Protein AF-A0A9E1IMA5-F1 (afdb_monomer_lite)

pLDDT: mean 74.33, std 21.54, range [25.39, 96.56]

Radius of gyration: 27.83 Å; chains: 1; bounding box: 54×72×68 Å

Foldseek 3Di:
DPPVVVVVVVVVVLVVVLVPDDVVVNVVVVVVVVVVCVVPPPPCPVPPVVVVDDDDDDDDPQDLLQVVLVVLQVQAPQQAEEEAALSNLVNLVVDVSRHHYLDHDPVPCPVVCVVPNDVSSVLSVLSNCQQNQPPPSVVCVVSNLVVCVVVVHFKYKHKPPRPCRVVNVVSCVVVQKDFDDKDFSVPFVDDDDDDDDPDDDDDDDDDDDDDDDDDGDGIIITMIGHPPPDPPD

Sequence (233 aa):
MPFPLIIGGFAHFLFQAVAQTSTKRAGWLAVAIFGTLFMCLPFRWTISPSNWATLGFPDLKVGAGYAVAEAVNEVTPPGGMVLAPTGVAIWLATQPKHPAIVGFRYRHWSPIYAVYGAGEVQQRRAMLEMISGLRGAEQHFDLTVDELERRKIAVVVVPHQLPWRDRMEKALRERGYQLVRDVDTGVDQTYRPGVPLIKFDWAASPAAGIPPGYSVVRLGYSIWSRPDSSPTR

Structure (mmCIF, N/CA/C/O backbone):
data_AF-A0A9E1IMA5-F1
#
_entry.id   AF-A0A9E1IMA5-F1
#
loop_
_atom_site.group_PDB
_atom_site.id
_atom_site.type_symbol
_atom_site.label_atom_id
_atom_site.label_alt_id
_atom_site.label_comp_id
_atom_site.label_asym_id
_atom_site.label_entity_id
_atom_site.label_seq_id
_atom_site.pdbx_PDB_ins_code
_atom_site.Cartn_x
_atom_site.Cartn_y
_atom_site.Cartn_z
_atom_site.occupancy
_atom_site.B_iso_or_equiv
_atom_site.auth_seq_id
_atom_site.auth_comp_id
_atom_site.auth_asym_id
_atom_site.auth_atom_id
_atom_site.pdbx_PDB_model_num
ATOM 1 N N . MET A 1 1 ? -18.690 45.524 17.884 1.00 51.50 1 MET A N 1
ATOM 2 C CA . MET A 1 1 ? -18.990 45.714 19.324 1.00 51.50 1 MET A CA 1
ATOM 3 C C . MET A 1 1 ? -17.913 45.028 20.155 1.00 51.50 1 MET A C 1
ATOM 5 O O . MET A 1 1 ? -17.474 43.960 19.735 1.00 51.50 1 MET A O 1
ATOM 9 N N . PRO A 1 2 ? -17.461 45.607 21.282 1.00 59.56 2 PRO A N 1
ATOM 10 C CA . PRO A 1 2 ? -16.362 45.066 22.075 1.00 59.56 2 PRO A CA 1
ATOM 11 C C . PRO A 1 2 ? -16.866 43.895 22.927 1.00 59.56 2 PRO A C 1
ATOM 13 O O . PRO A 1 2 ? -17.147 44.025 24.115 1.00 59.56 2 PRO A O 1
ATOM 16 N N . PHE A 1 3 ? -16.965 42.730 22.294 1.00 51.19 3 PHE A N 1
ATOM 17 C CA . PHE A 1 3 ? -17.293 41.450 22.923 1.00 51.19 3 PHE A CA 1
ATOM 18 C C . PHE A 1 3 ? -16.506 41.162 24.228 1.00 51.19 3 PHE A C 1
ATOM 20 O O . PHE A 1 3 ? -17.112 40.648 25.168 1.00 51.19 3 PHE A O 1
ATOM 27 N N . PRO A 1 4 ? -15.216 41.556 24.368 1.00 57.75 4 PRO A N 1
ATOM 28 C CA . PRO A 1 4 ? -14.460 41.322 25.602 1.00 57.75 4 PRO A CA 1
ATOM 29 C C . PRO A 1 4 ? -15.011 42.065 26.826 1.00 57.75 4 PRO A C 1
ATOM 31 O O . PRO A 1 4 ? -14.988 41.530 27.931 1.00 57.75 4 PRO A O 1
ATOM 34 N N . LEU A 1 5 ? -15.542 43.279 26.640 1.00 65.44 5 LEU A N 1
ATOM 35 C CA . LEU A 1 5 ? -16.048 44.098 27.747 1.00 65.44 5 LEU A CA 1
ATOM 36 C C . LEU A 1 5 ? -17.403 43.592 28.258 1.00 65.44 5 LEU A C 1
ATOM 38 O O . LEU A 1 5 ? -17.661 43.633 29.458 1.00 65.44 5 LEU A O 1
ATOM 42 N N . ILE A 1 6 ? -18.235 43.048 27.364 1.00 69.81 6 ILE A N 1
ATOM 43 C CA . ILE A 1 6 ? -19.531 42.458 27.727 1.00 69.81 6 ILE A CA 1
ATOM 44 C C . ILE A 1 6 ? -19.321 41.163 28.525 1.00 69.81 6 ILE A C 1
ATOM 46 O O . ILE A 1 6 ? -19.963 40.970 29.555 1.00 69.81 6 ILE A O 1
ATOM 50 N N . ILE A 1 7 ? -18.376 40.311 28.106 1.00 70.25 7 ILE A N 1
ATOM 51 C CA . ILE A 1 7 ? -18.031 39.083 28.840 1.00 70.25 7 ILE A CA 1
ATOM 52 C C . ILE A 1 7 ? -17.436 39.421 30.211 1.00 70.25 7 ILE A C 1
ATOM 54 O O . ILE A 1 7 ? -17.838 38.827 31.211 1.00 70.25 7 ILE A O 1
ATOM 58 N N . GLY A 1 8 ? -16.523 40.397 30.276 1.00 69.50 8 GLY A N 1
ATOM 59 C CA . GLY A 1 8 ? -15.912 40.834 31.534 1.00 69.50 8 GLY A CA 1
ATOM 60 C C . GLY A 1 8 ? -16.933 41.383 32.535 1.00 69.50 8 GLY A C 1
ATOM 61 O O . GLY A 1 8 ? -16.928 40.983 33.699 1.00 69.50 8 GLY A O 1
ATOM 62 N N . GLY A 1 9 ? -17.857 42.236 32.078 1.00 74.31 9 GLY A N 1
ATOM 63 C CA . GLY A 1 9 ? -18.929 42.779 32.918 1.00 74.31 9 GLY A CA 1
ATOM 64 C C . GLY A 1 9 ? -19.904 41.706 33.413 1.00 74.31 9 GLY A C 1
ATOM 65 O O . GLY A 1 9 ? -20.253 41.685 34.593 1.00 74.31 9 GLY A O 1
ATOM 66 N N . PHE A 1 10 ? -20.288 40.767 32.542 1.00 75.12 10 PHE A N 1
ATOM 67 C CA . PHE A 1 10 ? -21.189 39.670 32.900 1.00 75.12 10 PHE A CA 1
ATOM 68 C C . PHE A 1 10 ? -20.550 38.704 33.907 1.00 75.12 10 PHE A C 1
ATOM 70 O O . PHE A 1 10 ? -21.187 38.336 34.892 1.00 75.12 10 PHE A O 1
ATOM 77 N N . ALA A 1 11 ? -19.274 38.351 33.716 1.00 70.19 11 ALA A N 1
ATOM 78 C CA . ALA A 1 11 ? -18.533 37.493 34.637 1.00 70.19 11 ALA A CA 1
ATOM 79 C C . ALA A 1 11 ? -18.371 38.135 36.026 1.00 70.19 11 ALA A C 1
ATOM 81 O O . ALA A 1 11 ? -18.538 37.455 37.039 1.00 70.19 11 ALA A O 1
ATOM 82 N N . HIS A 1 12 ? -18.107 39.445 36.087 1.00 71.75 12 HIS A N 1
ATOM 83 C CA . HIS A 1 12 ? -17.996 40.175 37.351 1.00 71.75 12 HIS A CA 1
ATOM 84 C C . HIS A 1 12 ? -19.331 40.227 38.111 1.00 71.75 12 HIS A C 1
ATOM 86 O O . HIS A 1 12 ? -19.364 39.984 39.318 1.00 71.75 12 HIS A O 1
ATOM 92 N N . PHE A 1 13 ? -20.443 40.467 37.407 1.00 75.56 13 PHE A N 1
ATOM 93 C CA . PHE A 1 13 ? -21.783 40.465 38.002 1.00 75.56 13 PHE A CA 1
ATOM 94 C C . PHE A 1 13 ? -22.187 39.071 38.512 1.00 75.56 13 PHE A C 1
ATOM 96 O O . PHE A 1 13 ? -22.702 38.941 39.624 1.00 75.56 13 PHE A O 1
ATOM 103 N N . LEU A 1 14 ? -21.877 38.015 37.748 1.00 70.25 14 LEU A N 1
ATOM 104 C CA . LEU A 1 14 ? -22.076 36.623 38.168 1.00 70.25 14 LEU A CA 1
ATOM 105 C C . LEU A 1 14 ? -21.309 36.297 39.450 1.00 70.25 14 LEU A C 1
ATOM 107 O O . LEU A 1 14 ? -21.851 35.674 40.360 1.00 70.25 14 LEU A O 1
ATOM 111 N N . PHE A 1 15 ? -20.044 36.716 39.511 1.00 68.69 15 PHE A N 1
ATOM 112 C CA . PHE A 1 15 ? -19.169 36.451 40.644 1.00 68.69 15 PHE A CA 1
ATOM 113 C C . PHE A 1 15 ? -19.697 37.111 41.923 1.00 68.69 15 PHE A C 1
ATOM 115 O O . PHE A 1 15 ? -19.752 36.460 42.965 1.00 68.69 15 PHE A O 1
ATOM 122 N N . GLN A 1 16 ? -20.169 38.360 41.841 1.00 73.38 16 GLN A N 1
ATOM 123 C CA . GLN A 1 16 ? -20.774 39.037 42.991 1.00 73.38 16 GLN A CA 1
ATOM 124 C C . GLN A 1 16 ? -22.097 38.390 43.438 1.00 73.38 16 GLN A C 1
ATOM 126 O O . GLN A 1 16 ? -22.315 38.218 44.638 1.00 73.38 16 GLN A O 1
ATOM 131 N N . ALA A 1 17 ? -22.950 37.963 42.501 1.00 66.06 17 ALA A N 1
ATOM 132 C CA . ALA A 1 17 ? -24.211 37.285 42.817 1.00 66.06 17 ALA A CA 1
ATOM 133 C C . ALA A 1 17 ? -24.001 35.903 43.473 1.00 66.06 17 ALA A C 1
ATOM 135 O O . ALA A 1 17 ? -24.746 35.503 44.375 1.00 66.06 17 ALA A O 1
ATOM 136 N N . VAL A 1 18 ? -22.961 35.177 43.055 1.00 64.94 18 VAL A N 1
ATOM 137 C CA . VAL A 1 18 ? -22.564 33.890 43.644 1.00 64.94 18 VAL A CA 1
ATOM 138 C C . VAL A 1 18 ? -21.926 34.078 45.023 1.00 64.94 18 VAL A C 1
ATOM 140 O O . VAL A 1 18 ? -22.229 33.314 45.935 1.00 64.94 18 VAL A O 1
ATOM 143 N N . ALA A 1 19 ? -21.106 35.116 45.215 1.00 65.88 19 ALA A N 1
ATOM 144 C CA . ALA A 1 19 ? -20.437 35.390 46.489 1.00 65.88 19 ALA A CA 1
ATOM 145 C C . ALA A 1 19 ? -21.403 35.743 47.640 1.00 65.88 19 ALA A C 1
ATOM 147 O O . ALA A 1 19 ? -21.058 35.553 48.804 1.00 65.88 19 ALA A O 1
ATOM 148 N N . GLN A 1 20 ? -22.610 36.231 47.334 1.00 67.50 20 GLN A N 1
ATOM 149 C CA . GLN A 1 20 ? -23.604 36.642 48.336 1.00 67.50 20 GLN A CA 1
ATOM 150 C C . GLN A 1 20 ? -24.712 35.609 48.607 1.00 67.50 20 GLN A C 1
ATOM 152 O O . GLN A 1 20 ? -25.578 35.844 49.450 1.00 67.50 20 GLN A O 1
ATOM 157 N N . THR A 1 21 ? -24.724 34.458 47.928 1.00 60.50 21 THR A N 1
ATOM 158 C CA . THR A 1 21 ? -25.786 33.449 48.079 1.00 60.50 21 THR A CA 1
ATOM 159 C C . THR A 1 21 ? -25.304 32.200 48.817 1.00 60.50 21 THR A C 1
ATOM 161 O O . THR A 1 21 ? -24.149 31.798 48.716 1.00 60.50 21 THR A O 1
ATOM 164 N N . SER A 1 22 ? -26.194 31.555 49.589 1.00 69.62 22 SER A N 1
ATOM 165 C CA . SER A 1 22 ? -25.853 30.289 50.256 1.00 69.62 22 SER A CA 1
ATOM 166 C C . SER A 1 22 ? -25.438 29.247 49.210 1.00 69.62 22 SER A C 1
ATOM 168 O O . SER A 1 22 ? -26.024 29.187 48.127 1.00 69.62 22 SER A O 1
ATOM 170 N N . THR A 1 23 ? -24.435 28.423 49.523 1.00 67.81 23 THR A N 1
ATOM 171 C CA . THR A 1 23 ? -23.756 27.505 48.583 1.00 67.81 23 THR A CA 1
ATOM 172 C C . THR A 1 23 ? -24.701 26.645 47.735 1.00 67.81 23 THR A C 1
ATOM 174 O O . THR A 1 23 ? -24.398 26.338 46.584 1.00 67.81 23 THR A O 1
ATOM 177 N N . LYS A 1 24 ? -25.890 26.309 48.252 1.00 67.38 24 LYS A N 1
ATOM 178 C CA . LYS A 1 24 ? -26.919 25.564 47.509 1.00 67.38 24 LYS A CA 1
ATOM 179 C C . LYS A 1 24 ? -27.608 26.394 46.416 1.00 67.38 24 LYS A C 1
ATOM 181 O O . LYS A 1 24 ? -27.924 25.857 45.360 1.00 67.38 24 LYS A O 1
ATOM 186 N N . ARG A 1 25 ? -27.844 27.692 46.640 1.00 71.56 25 ARG A N 1
ATOM 187 C CA . ARG A 1 25 ? -28.470 28.600 45.657 1.00 71.56 25 ARG A CA 1
ATOM 188 C C . ARG A 1 25 ? -27.491 29.006 44.556 1.00 71.56 25 ARG A C 1
ATOM 190 O O . ARG A 1 25 ? -27.894 29.085 43.400 1.00 71.56 25 ARG A O 1
ATOM 197 N N . ALA A 1 26 ? -26.213 29.158 44.901 1.00 71.31 26 ALA A N 1
ATOM 198 C CA . ALA A 1 26 ? -25.140 29.389 43.937 1.00 71.31 26 ALA A CA 1
ATOM 199 C C . ALA A 1 26 ? -25.034 28.259 42.894 1.00 71.31 26 ALA A C 1
ATOM 201 O O . ALA A 1 26 ? -24.892 28.533 41.704 1.00 71.31 26 ALA A O 1
ATOM 202 N N . GLY A 1 27 ? -25.180 26.997 43.319 1.00 71.00 27 GLY A N 1
ATOM 203 C CA . GLY A 1 27 ? -25.171 25.845 42.410 1.00 71.00 27 GLY A CA 1
ATOM 204 C C . GLY A 1 27 ? -26.311 25.875 41.388 1.00 71.00 27 GLY A C 1
ATOM 205 O O . GLY A 1 27 ? -26.075 25.712 40.193 1.00 71.00 27 GLY A O 1
ATOM 206 N N . TRP A 1 28 ? -27.540 26.157 41.833 1.00 75.56 28 TRP A N 1
ATOM 207 C CA . TRP A 1 28 ? -28.695 26.266 40.933 1.00 75.56 28 TRP A CA 1
ATOM 208 C C . TRP A 1 28 ? -28.580 27.439 39.961 1.00 75.56 28 TRP A C 1
ATOM 210 O O . TRP A 1 28 ? -28.914 27.293 38.786 1.00 75.56 28 TRP A O 1
ATOM 220 N N . LEU A 1 29 ? -28.060 28.578 40.426 1.00 77.75 29 LEU A N 1
ATOM 221 C CA . LEU A 1 29 ? -27.819 29.739 39.574 1.00 77.75 29 LEU A CA 1
ATOM 222 C C . LEU A 1 29 ? -26.776 29.420 38.493 1.00 77.75 29 LEU A C 1
ATOM 224 O O . LEU A 1 29 ? -26.996 29.724 37.324 1.00 77.75 29 LEU A O 1
ATOM 228 N N . ALA A 1 30 ? -25.682 28.746 38.859 1.00 76.81 30 ALA A N 1
ATOM 229 C CA . ALA A 1 30 ? -24.663 28.319 37.907 1.00 76.81 30 ALA A CA 1
ATOM 230 C C . ALA A 1 30 ? -25.242 27.373 36.844 1.00 76.81 30 ALA A C 1
ATOM 232 O O . ALA A 1 30 ? -25.035 27.603 35.655 1.00 76.81 30 ALA A O 1
ATOM 233 N N . VAL A 1 31 ? -26.023 26.361 37.240 1.00 77.62 31 VAL A N 1
ATOM 234 C CA . VAL A 1 31 ? -26.676 25.432 36.298 1.00 77.62 31 VAL A CA 1
ATOM 235 C C . VAL A 1 31 ? -27.635 26.167 35.361 1.00 77.62 31 VAL A C 1
ATOM 237 O O . VAL A 1 31 ? -27.601 25.931 34.155 1.00 77.62 31 VAL A O 1
ATOM 240 N N . ALA A 1 32 ? -28.451 27.089 35.879 1.00 82.75 32 ALA A N 1
ATOM 241 C CA . ALA A 1 32 ? -29.372 27.878 35.065 1.00 82.75 32 ALA A CA 1
ATOM 242 C C . ALA A 1 32 ? -28.628 28.767 34.058 1.00 82.75 32 ALA A C 1
ATOM 244 O O . ALA A 1 32 ? -29.023 28.851 32.896 1.00 82.75 32 ALA A O 1
ATOM 245 N N . ILE A 1 33 ? -27.521 29.384 34.474 1.00 83.31 33 ILE A N 1
ATOM 246 C CA . ILE A 1 33 ? -26.692 30.227 33.611 1.00 83.31 33 ILE A CA 1
ATOM 247 C C . ILE A 1 33 ? -26.000 29.390 32.537 1.00 83.31 33 ILE A C 1
ATOM 249 O O . ILE A 1 33 ? -26.075 29.757 31.368 1.00 83.31 33 ILE A O 1
ATOM 253 N N . PHE A 1 34 ? -25.394 28.250 32.883 1.00 78.06 34 PHE A N 1
ATOM 254 C CA . PHE A 1 34 ? -24.781 27.351 31.901 1.00 78.06 34 PHE A CA 1
ATOM 255 C C . PHE A 1 34 ? -25.812 26.761 30.935 1.00 78.06 34 PHE A C 1
ATOM 257 O O . PHE A 1 34 ? -25.555 26.720 29.735 1.00 78.06 34 PHE A O 1
ATOM 264 N N . GLY A 1 35 ? -26.991 26.368 31.422 1.00 80.12 35 GLY A N 1
ATOM 265 C CA . GLY A 1 35 ? -28.088 25.887 30.582 1.00 80.12 35 GLY A CA 1
ATOM 266 C C . GLY A 1 35 ? -28.610 26.966 29.632 1.00 80.12 35 GLY A C 1
ATOM 267 O O . GLY A 1 35 ? -28.811 26.699 28.450 1.00 80.12 35 GLY A O 1
ATOM 268 N N . THR A 1 36 ? -28.750 28.204 30.115 1.00 80.00 36 THR A N 1
ATOM 269 C CA . THR A 1 36 ? -29.166 29.349 29.290 1.00 80.00 36 THR A CA 1
ATOM 270 C C . THR A 1 36 ? -28.090 29.713 28.270 1.00 80.00 36 THR A C 1
ATOM 272 O O . THR A 1 36 ? -28.407 29.900 27.103 1.00 80.00 36 THR A O 1
ATOM 275 N N . LEU A 1 37 ? -26.810 29.739 28.654 1.00 75.38 37 LEU A N 1
ATOM 276 C CA . LEU A 1 37 ? -25.689 29.927 27.725 1.00 75.38 37 LEU A CA 1
ATOM 277 C C . LEU A 1 37 ? -25.656 28.833 26.656 1.00 75.38 37 LEU A C 1
ATOM 279 O O . LEU A 1 37 ? -25.488 29.152 25.487 1.00 75.38 37 LEU A O 1
ATOM 283 N N . PHE A 1 38 ? -25.866 27.569 27.021 1.00 74.19 38 PHE A N 1
ATOM 284 C CA . PHE A 1 38 ? -25.912 26.458 26.069 1.00 74.19 38 PHE A CA 1
ATOM 285 C C . PHE A 1 38 ? -27.097 26.567 25.094 1.00 74.19 38 PHE A C 1
ATOM 287 O O . PHE A 1 38 ? -26.937 26.288 23.911 1.00 74.19 38 PHE A O 1
ATOM 294 N N . MET A 1 39 ? -28.263 27.023 25.565 1.00 72.75 39 MET A N 1
ATOM 295 C CA . MET A 1 39 ? -29.464 27.245 24.744 1.00 72.75 39 MET A CA 1
ATOM 296 C C . MET A 1 39 ? -29.371 28.503 23.862 1.00 72.75 39 MET A C 1
ATOM 298 O O . MET A 1 39 ? -29.888 28.515 22.746 1.00 72.75 39 MET A O 1
ATOM 302 N N . CYS A 1 40 ? -28.730 29.567 24.353 1.00 70.50 40 CYS A N 1
ATOM 303 C CA . CYS A 1 40 ? -28.585 30.845 23.651 1.00 70.50 40 CYS A CA 1
ATOM 304 C C . CYS A 1 40 ? -27.347 30.909 22.752 1.00 70.50 40 CYS A C 1
ATOM 306 O O . CYS A 1 40 ? -27.286 31.779 21.884 1.00 70.50 40 CYS A O 1
ATOM 308 N N . LEU A 1 41 ? -26.368 30.015 22.926 1.00 59.72 41 LEU A N 1
ATOM 309 C CA . LEU A 1 41 ? -25.315 29.808 21.941 1.00 59.72 41 LEU A CA 1
ATOM 310 C C . LEU A 1 41 ? -25.977 29.223 20.689 1.00 59.72 41 LEU A C 1
ATOM 312 O O . LEU A 1 41 ? -26.461 28.090 20.721 1.00 59.72 41 LEU A O 1
ATOM 316 N N . PRO A 1 42 ? -26.031 29.960 19.566 1.00 51.34 42 PRO A N 1
ATOM 317 C CA . PRO A 1 42 ? -26.555 29.386 18.345 1.00 51.34 42 PRO A CA 1
ATOM 318 C C . PRO A 1 42 ? -25.686 28.172 18.007 1.00 51.34 42 PRO A C 1
ATOM 320 O O . PRO A 1 42 ? -24.473 28.314 17.843 1.00 51.34 42 PRO A O 1
ATOM 323 N N . PHE A 1 43 ? -26.309 27.004 17.816 1.00 51.12 43 PHE A N 1
ATOM 324 C CA . PHE A 1 43 ? -25.713 25.746 17.313 1.00 51.12 43 PHE A CA 1
ATOM 325 C C . PHE A 1 43 ? -24.893 25.897 16.001 1.00 51.12 43 PHE A C 1
ATOM 327 O O . PHE A 1 43 ? -24.413 24.923 15.430 1.00 51.12 43 PHE A O 1
ATOM 334 N N . ARG A 1 44 ? -24.746 27.125 15.494 1.00 45.25 44 ARG A N 1
ATOM 335 C CA . ARG A 1 44 ? -24.197 27.527 14.204 1.00 45.25 44 ARG A CA 1
ATOM 336 C C . ARG A 1 44 ? -22.756 28.044 14.256 1.00 45.25 44 ARG A C 1
ATOM 338 O O . ARG A 1 44 ? -22.187 28.262 13.197 1.00 45.25 44 ARG A O 1
ATOM 345 N N . TRP A 1 45 ? -22.133 28.246 15.422 1.00 45.69 45 TRP A N 1
ATOM 346 C CA . TRP A 1 45 ? -20.758 28.792 15.452 1.00 45.69 45 TRP A CA 1
ATOM 347 C C . TRP A 1 45 ? -19.663 27.771 15.124 1.00 45.69 45 TRP A C 1
ATOM 349 O O . TRP A 1 45 ? -18.597 28.154 14.656 1.00 45.69 45 TRP A O 1
ATOM 359 N N . THR A 1 46 ? -19.935 26.473 15.261 1.00 48.06 46 THR A N 1
ATOM 360 C CA . THR A 1 46 ? -19.040 25.421 14.740 1.00 48.06 46 THR A CA 1
ATOM 361 C C . THR A 1 46 ? -19.423 24.992 13.316 1.00 48.06 46 THR A C 1
ATOM 363 O O . THR A 1 46 ? -18.640 24.352 12.620 1.00 48.06 46 THR A O 1
ATOM 366 N N . ILE A 1 47 ? -20.618 25.374 12.856 1.00 49.00 47 ILE A N 1
ATOM 367 C CA . ILE A 1 47 ? -21.223 24.949 11.589 1.00 49.00 47 ILE A CA 1
ATOM 368 C C . ILE A 1 47 ? -21.639 26.210 10.834 1.00 49.00 47 ILE A C 1
ATOM 370 O O . ILE A 1 47 ? -22.817 26.557 10.742 1.00 49.00 47 ILE A O 1
ATOM 374 N N . SER A 1 48 ? -20.648 26.941 10.328 1.00 52.62 48 SER A N 1
ATOM 375 C CA . SER A 1 48 ? -20.938 27.987 9.354 1.00 52.62 48 SER A CA 1
ATOM 376 C C . SER A 1 48 ? -21.484 27.330 8.078 1.00 52.62 48 SER A C 1
ATOM 378 O O . SER A 1 48 ? -20.884 26.358 7.609 1.00 52.62 48 SER A O 1
ATOM 380 N N . PRO A 1 49 ? -22.555 27.862 7.459 1.00 56.00 49 PRO A N 1
ATOM 381 C CA . PRO A 1 49 ? -22.991 27.455 6.122 1.00 56.00 49 PRO A CA 1
ATOM 382 C C . PRO A 1 49 ? -21.869 27.525 5.073 1.00 56.00 49 PRO A C 1
ATOM 384 O O . PRO A 1 49 ? -21.899 26.783 4.098 1.00 56.00 49 PRO A O 1
ATOM 387 N N . SER A 1 50 ? -20.841 28.357 5.296 1.00 62.97 50 SER A N 1
ATOM 388 C CA . SER A 1 50 ? -19.649 28.426 4.440 1.00 62.97 50 SER A CA 1
ATOM 389 C C . SER A 1 50 ? -18.792 27.157 4.459 1.00 62.97 50 SER A C 1
ATOM 391 O O . SER A 1 50 ? -18.010 26.944 3.539 1.00 62.97 50 SER A O 1
ATOM 393 N N . ASN A 1 51 ? -18.910 26.325 5.499 1.00 59.19 51 ASN A N 1
ATOM 394 C CA . ASN A 1 51 ? -18.083 25.130 5.676 1.00 59.19 51 ASN A CA 1
ATOM 395 C C . ASN A 1 51 ? -18.743 23.865 5.120 1.00 59.19 51 ASN A C 1
ATOM 397 O O . ASN A 1 51 ? -18.157 22.793 5.242 1.00 59.19 51 ASN A O 1
ATOM 401 N N . TRP A 1 52 ? -19.956 23.970 4.557 1.00 59.69 52 TRP A N 1
ATOM 402 C CA . TRP A 1 52 ? -20.709 22.836 4.001 1.00 59.69 52 TRP A CA 1
ATOM 403 C C . TRP A 1 52 ? -20.872 21.650 4.968 1.00 59.69 52 TRP A C 1
ATOM 405 O O . TRP A 1 52 ? -21.141 20.525 4.552 1.00 59.69 52 TRP A O 1
ATOM 415 N N . ALA A 1 53 ? -20.717 21.886 6.272 1.00 55.84 53 ALA A N 1
ATOM 416 C CA . ALA A 1 53 ? -20.808 20.847 7.278 1.00 55.84 53 ALA A CA 1
ATOM 417 C C . ALA A 1 53 ? -22.282 20.461 7.468 1.00 55.84 53 ALA A C 1
ATOM 419 O O . ALA A 1 53 ? -23.087 21.239 7.977 1.00 55.84 53 ALA A O 1
ATOM 420 N N . THR A 1 54 ? -22.647 19.255 7.037 1.00 55.34 54 THR A N 1
ATOM 421 C CA . THR A 1 54 ? -23.974 18.679 7.266 1.00 55.34 54 THR A CA 1
ATOM 422 C C . THR A 1 54 ? -23.999 17.954 8.606 1.00 55.34 54 THR A C 1
ATOM 424 O O . THR A 1 54 ? -23.184 17.061 8.836 1.00 55.34 54 THR A O 1
ATOM 427 N N . LEU A 1 55 ? -24.946 18.304 9.480 1.00 49.91 55 LEU A N 1
ATOM 428 C CA . LEU A 1 55 ? -25.231 17.512 10.675 1.00 49.91 55 LEU A CA 1
ATOM 429 C C . LEU A 1 55 ? -26.022 16.270 10.242 1.00 49.91 55 LEU A C 1
ATOM 431 O O . LEU A 1 55 ? -27.146 16.386 9.760 1.00 49.91 55 LEU A O 1
ATOM 435 N N . GLY A 1 56 ? -25.425 15.095 10.375 1.00 59.75 56 GLY A N 1
ATOM 436 C CA . GLY A 1 56 ? -26.056 13.809 10.096 1.00 59.75 56 GLY A CA 1
ATOM 437 C C . GLY A 1 56 ? -25.524 12.760 11.060 1.00 59.75 56 GLY A C 1
ATOM 438 O O . GLY A 1 56 ? -24.552 13.020 11.778 1.00 59.75 56 GLY A O 1
ATOM 439 N N . PHE A 1 57 ? -26.145 11.578 11.083 1.00 57.16 57 PHE A N 1
ATOM 440 C CA . PHE A 1 57 ? -25.502 10.436 11.728 1.00 57.16 57 PHE A CA 1
ATOM 441 C C . PHE A 1 57 ? -24.106 10.272 11.118 1.00 57.16 57 PHE A C 1
ATOM 443 O O . PHE A 1 57 ? -23.982 10.368 9.893 1.00 57.16 57 PHE A O 1
ATOM 450 N N . PRO A 1 58 ? -23.056 10.114 11.943 1.00 57.59 58 PRO A N 1
ATOM 451 C CA . PRO A 1 58 ? -21.718 9.930 11.420 1.00 57.59 58 PRO A CA 1
ATOM 452 C C . PRO A 1 58 ? -21.748 8.683 10.548 1.00 57.59 58 PRO A C 1
ATOM 454 O O . PRO A 1 58 ? -22.022 7.591 11.043 1.00 57.59 58 PRO A O 1
ATOM 457 N N . ASP A 1 59 ? -21.498 8.861 9.256 1.00 57.06 59 ASP A N 1
ATOM 458 C CA . ASP A 1 59 ? -21.274 7.718 8.390 1.00 57.06 59 ASP A CA 1
ATOM 459 C C . ASP A 1 59 ? -20.061 6.944 8.922 1.00 57.06 59 ASP A C 1
ATOM 461 O O . ASP A 1 59 ? -19.160 7.531 9.551 1.00 57.06 59 ASP A O 1
ATOM 465 N N . LEU A 1 60 ? -20.034 5.628 8.711 1.00 62.06 60 LEU A N 1
ATOM 466 C CA . LEU A 1 60 ? -18.858 4.850 9.072 1.00 62.06 60 LEU A CA 1
ATOM 467 C C . LEU A 1 60 ? -17.690 5.457 8.287 1.00 62.06 60 LEU A C 1
ATOM 469 O O . LEU A 1 60 ? -17.664 5.416 7.061 1.00 62.06 60 LEU A O 1
ATOM 473 N N . LYS A 1 61 ? -16.698 6.030 8.981 1.00 66.25 61 LYS A N 1
ATOM 474 C CA . LYS A 1 61 ? -15.512 6.665 8.360 1.00 66.25 61 LYS A CA 1
ATOM 475 C C . LYS A 1 61 ? -14.579 5.661 7.661 1.00 66.25 61 LYS A C 1
ATOM 477 O O . LYS A 1 61 ? -13.393 5.927 7.474 1.00 66.25 61 LYS A O 1
ATOM 482 N N . VAL A 1 62 ? -15.098 4.491 7.326 1.00 68.12 62 VAL A N 1
ATOM 483 C CA . VAL A 1 62 ? -14.391 3.315 6.863 1.00 68.12 62 VAL A CA 1
ATOM 484 C C . VAL A 1 62 ? -14.630 3.217 5.359 1.00 68.12 62 VAL A C 1
ATOM 486 O O . VAL A 1 62 ? -15.690 2.805 4.908 1.00 68.12 62 VAL A O 1
ATOM 489 N N . GLY A 1 63 ? -13.661 3.689 4.573 1.00 72.75 63 GLY A N 1
ATOM 490 C CA . GLY A 1 63 ? -13.761 3.673 3.111 1.00 72.75 63 GLY A CA 1
ATOM 491 C C . GLY A 1 63 ? -13.520 2.284 2.508 1.00 72.75 63 GLY A C 1
ATOM 492 O O . GLY A 1 63 ? -13.063 1.370 3.194 1.00 72.75 63 GLY A O 1
ATOM 493 N N . ALA A 1 64 ? -13.721 2.164 1.190 1.00 75.50 64 ALA A N 1
ATOM 494 C CA . ALA A 1 64 ? -13.517 0.945 0.389 1.00 75.50 64 ALA A CA 1
ATOM 495 C C . ALA A 1 64 ? -12.215 0.176 0.703 1.00 75.50 64 ALA A C 1
ATOM 497 O O . ALA A 1 64 ? -12.179 -1.052 0.687 1.00 75.50 64 ALA A O 1
ATOM 498 N N . GLY A 1 65 ? -11.137 0.900 1.023 1.00 83.38 65 GLY A N 1
ATOM 499 C CA . GLY A 1 65 ? -9.837 0.305 1.324 1.00 83.38 65 GLY A CA 1
ATOM 500 C C . GLY A 1 65 ? -9.796 -0.559 2.590 1.00 83.38 65 GLY A C 1
ATOM 501 O O . GLY A 1 65 ? -8.877 -1.363 2.715 1.00 83.38 65 GLY A O 1
ATOM 502 N N . TYR A 1 66 ? -10.756 -0.432 3.512 1.00 87.12 66 TYR A N 1
ATOM 503 C CA . TYR A 1 66 ? -10.780 -1.231 4.740 1.00 87.12 66 TYR A CA 1
ATOM 504 C C . TYR A 1 66 ? -11.161 -2.688 4.481 1.00 87.12 66 TYR A C 1
ATOM 506 O O . TYR A 1 66 ? -10.452 -3.576 4.940 1.00 87.12 66 TYR A O 1
ATOM 514 N N . ALA A 1 67 ? -12.217 -2.933 3.698 1.00 86.75 67 ALA A N 1
ATOM 515 C CA . ALA A 1 67 ? -12.648 -4.289 3.348 1.00 86.75 67 ALA A CA 1
ATOM 516 C C . ALA A 1 67 ? -11.561 -5.033 2.552 1.00 86.75 67 ALA A C 1
ATOM 518 O O . ALA A 1 67 ? -11.310 -6.218 2.754 1.00 86.75 67 ALA A O 1
ATOM 519 N N . VAL A 1 68 ? -10.852 -4.309 1.681 1.00 89.25 68 VAL A N 1
ATOM 520 C CA . VAL A 1 68 ? -9.691 -4.848 0.961 1.00 89.25 68 VAL A CA 1
ATOM 521 C C . VAL A 1 68 ? -8.551 -5.149 1.932 1.00 89.25 68 VAL A C 1
ATOM 523 O O . VAL A 1 68 ? -7.932 -6.200 1.829 1.00 89.25 68 VAL A O 1
ATOM 526 N N . ALA A 1 69 ? -8.269 -4.259 2.887 1.00 91.69 69 ALA A N 1
ATOM 527 C CA . ALA A 1 69 ? -7.233 -4.486 3.892 1.00 91.69 69 ALA A CA 1
ATOM 528 C C . ALA A 1 69 ? -7.535 -5.701 4.784 1.00 91.69 69 ALA A C 1
ATOM 530 O O . ALA A 1 69 ? -6.616 -6.446 5.110 1.00 91.69 69 ALA A O 1
ATOM 531 N N . GLU A 1 70 ? -8.798 -5.924 5.146 1.00 90.56 70 GLU A N 1
ATOM 532 C CA . GLU A 1 70 ? -9.244 -7.122 5.866 1.00 90.56 70 GLU A CA 1
ATOM 533 C C . GLU A 1 70 ? -8.991 -8.385 5.035 1.00 90.56 70 GLU A C 1
ATOM 535 O O . GLU A 1 70 ? -8.266 -9.271 5.483 1.00 90.56 70 GLU A O 1
ATOM 540 N N . ALA A 1 71 ? -9.456 -8.411 3.782 1.00 89.69 71 ALA A N 1
ATOM 541 C CA . ALA A 1 71 ? -9.225 -9.532 2.872 1.00 89.69 71 ALA A CA 1
ATOM 542 C C . ALA A 1 71 ? -7.730 -9.817 2.646 1.00 89.69 71 ALA A C 1
ATOM 544 O O . ALA A 1 71 ? -7.317 -10.968 2.551 1.00 89.69 71 ALA A O 1
ATOM 545 N N . VAL A 1 72 ? -6.901 -8.775 2.571 1.00 92.38 72 VAL A N 1
ATOM 546 C CA . VAL A 1 72 ? -5.444 -8.912 2.464 1.00 92.38 72 VAL A CA 1
ATOM 547 C C . VAL A 1 72 ? -4.853 -9.513 3.737 1.00 92.38 72 VAL A C 1
ATOM 549 O O . VAL A 1 72 ? -3.981 -10.373 3.644 1.00 92.38 72 VAL A O 1
ATOM 552 N N . ASN A 1 73 ? -5.309 -9.093 4.917 1.00 92.31 73 ASN A N 1
ATOM 553 C CA . ASN A 1 73 ? -4.832 -9.624 6.194 1.00 92.31 73 ASN A CA 1
ATOM 554 C C . ASN A 1 73 ? -5.164 -11.118 6.351 1.00 92.31 73 ASN A C 1
ATOM 556 O O . ASN A 1 73 ? -4.340 -11.873 6.851 1.00 92.31 73 ASN A O 1
ATOM 560 N N . GLU A 1 74 ? -6.336 -11.549 5.875 1.00 90.25 74 GLU A N 1
ATOM 561 C CA . GLU A 1 74 ? -6.760 -12.957 5.889 1.00 90.25 74 GLU A CA 1
ATOM 562 C C . GLU A 1 74 ? -5.861 -13.861 5.036 1.00 90.25 74 GLU A C 1
ATOM 564 O O . GLU A 1 74 ? -5.592 -14.998 5.418 1.00 90.25 74 GLU A O 1
ATOM 569 N N . VAL A 1 75 ? -5.398 -13.369 3.882 1.00 90.06 75 VAL A N 1
ATOM 570 C CA . VAL A 1 75 ? -4.623 -14.176 2.922 1.00 90.06 75 VAL A CA 1
ATOM 571 C C . VAL A 1 75 ? -3.112 -14.024 3.077 1.00 90.06 75 VAL A C 1
ATOM 573 O O . VAL A 1 75 ? -2.356 -14.785 2.474 1.00 90.06 75 VAL A O 1
ATOM 576 N N . THR A 1 76 ? -2.644 -13.028 3.835 1.00 90.50 76 THR A N 1
ATOM 577 C CA . THR A 1 76 ? -1.207 -12.803 4.007 1.00 90.50 76 THR A CA 1
ATOM 578 C C . THR A 1 76 ? -0.652 -13.779 5.046 1.00 90.50 76 THR A C 1
ATOM 580 O O . THR A 1 76 ? -1.124 -13.780 6.185 1.00 90.50 76 THR A O 1
ATOM 583 N N . PRO A 1 77 ? 0.377 -14.582 4.714 1.00 87.88 77 PRO A N 1
ATOM 584 C CA . PRO A 1 77 ? 0.986 -15.478 5.687 1.00 87.88 77 PRO A CA 1
ATOM 585 C C . PRO A 1 77 ? 1.619 -14.684 6.845 1.00 87.88 77 PRO A C 1
ATOM 587 O O . PRO A 1 77 ? 2.071 -13.550 6.644 1.00 87.88 77 PRO A O 1
ATOM 590 N N . PRO A 1 78 ? 1.709 -15.259 8.059 1.00 89.38 78 PRO A N 1
ATOM 591 C CA . PRO A 1 78 ? 2.341 -14.597 9.197 1.00 89.38 78 PRO A CA 1
ATOM 592 C C . PRO A 1 78 ? 3.760 -14.106 8.874 1.00 89.38 78 PRO A C 1
ATOM 594 O O . PRO A 1 78 ? 4.602 -14.868 8.406 1.00 89.38 78 PRO A O 1
ATOM 597 N N . GLY A 1 79 ? 4.030 -12.821 9.124 1.00 88.69 79 GLY A N 1
ATOM 598 C CA . GLY A 1 79 ? 5.320 -12.189 8.808 1.00 88.69 79 GLY A CA 1
ATOM 599 C C . GLY A 1 79 ? 5.531 -11.849 7.326 1.00 88.69 79 GLY A C 1
ATOM 600 O O . GLY A 1 79 ? 6.572 -11.294 6.976 1.00 88.69 79 GLY A O 1
ATOM 601 N N . GLY A 1 80 ? 4.554 -12.135 6.461 1.00 89.88 80 GLY A N 1
ATOM 602 C CA . GLY A 1 80 ? 4.575 -11.767 5.052 1.00 89.88 80 GLY A CA 1
ATOM 603 C C . GLY A 1 80 ? 4.614 -10.252 4.841 1.00 89.88 80 GLY A C 1
ATOM 604 O O . GLY A 1 80 ? 4.095 -9.473 5.646 1.00 89.88 80 GLY A O 1
ATOM 605 N N . MET A 1 81 ? 5.240 -9.836 3.737 1.00 94.19 81 MET A N 1
ATOM 606 C CA . MET A 1 81 ? 5.265 -8.438 3.309 1.00 94.19 81 MET A CA 1
ATOM 607 C C . MET A 1 81 ? 4.206 -8.172 2.236 1.00 94.19 81 MET A C 1
ATOM 609 O O . MET A 1 81 ? 4.023 -8.980 1.330 1.00 94.19 81 MET A O 1
ATOM 613 N N . VAL A 1 82 ? 3.546 -7.018 2.309 1.00 96.25 82 VAL A N 1
ATOM 614 C CA . VAL A 1 82 ? 2.474 -6.610 1.398 1.00 96.25 82 VAL A CA 1
ATOM 615 C C . VAL A 1 82 ? 2.839 -5.334 0.651 1.00 96.25 82 VAL A C 1
ATOM 617 O O . VAL A 1 82 ? 3.245 -4.333 1.254 1.00 96.25 82 VAL A O 1
ATOM 620 N N . LEU A 1 83 ? 2.617 -5.349 -0.664 1.00 96.56 83 LEU A N 1
ATOM 621 C CA . LEU A 1 83 ? 2.573 -4.154 -1.502 1.00 96.56 83 LEU A CA 1
ATOM 622 C C . LEU A 1 83 ? 1.117 -3.817 -1.819 1.00 96.56 83 LEU A C 1
ATOM 624 O O . LEU A 1 83 ? 0.431 -4.571 -2.507 1.00 96.56 83 LEU A O 1
ATOM 628 N N . ALA A 1 84 ? 0.651 -2.670 -1.334 1.00 95.38 84 ALA A N 1
ATOM 629 C CA . ALA A 1 84 ? -0.709 -2.214 -1.570 1.00 95.38 84 ALA A CA 1
ATOM 630 C C . ALA A 1 84 ? -0.755 -0.715 -1.905 1.00 95.38 84 ALA A C 1
ATOM 632 O O . ALA A 1 84 ? 0.115 0.038 -1.461 1.00 95.38 84 ALA A O 1
ATOM 633 N N . PRO A 1 85 ? -1.781 -0.260 -2.648 1.00 94.00 85 PRO A N 1
ATOM 634 C CA . PRO A 1 85 ? -2.035 1.152 -2.902 1.00 94.00 85 PRO A CA 1
ATOM 635 C C . PRO A 1 85 ? -2.171 1.927 -1.599 1.00 94.00 85 PRO A C 1
ATOM 637 O O . PRO A 1 85 ? -2.697 1.408 -0.613 1.00 94.00 85 PRO A O 1
ATOM 640 N N . THR A 1 86 ? -1.786 3.202 -1.619 1.00 90.88 86 THR A N 1
ATOM 641 C CA . THR A 1 86 ? -1.810 4.090 -0.443 1.00 90.88 86 THR A CA 1
ATOM 642 C C . THR A 1 86 ? -3.144 4.024 0.316 1.00 90.88 86 THR A C 1
ATOM 644 O O . THR A 1 86 ? -3.157 3.912 1.541 1.00 90.88 86 THR A O 1
ATOM 647 N N . GLY A 1 87 ? -4.271 4.023 -0.405 1.00 88.88 87 GLY A N 1
ATOM 648 C CA . GLY A 1 87 ? -5.609 3.959 0.191 1.00 88.88 87 GLY A CA 1
ATOM 649 C C . GLY A 1 87 ? -5.905 2.674 0.974 1.00 88.88 87 GLY A C 1
ATOM 650 O O . GLY A 1 87 ? -6.648 2.735 1.944 1.00 88.88 87 GLY A O 1
ATOM 651 N N . VAL A 1 88 ? -5.302 1.540 0.604 1.00 91.44 88 VAL A N 1
ATOM 652 C CA . VAL A 1 88 ? -5.440 0.243 1.296 1.00 91.44 88 VAL A CA 1
ATOM 653 C C . VAL A 1 88 ? -4.370 0.098 2.380 1.00 91.44 88 VAL A C 1
ATOM 655 O O . VAL A 1 88 ? -4.667 -0.307 3.502 1.00 91.44 88 VAL A O 1
ATOM 658 N N . ALA A 1 89 ? -3.131 0.500 2.084 1.00 92.81 89 ALA A N 1
ATOM 659 C CA . ALA A 1 89 ? -1.995 0.406 3.000 1.00 92.81 89 ALA A CA 1
ATOM 660 C C . ALA A 1 89 ? -2.217 1.178 4.312 1.00 92.81 89 ALA A C 1
ATOM 662 O O . ALA A 1 89 ? -1.776 0.743 5.375 1.00 92.81 89 ALA A O 1
ATOM 663 N N . ILE A 1 90 ? -2.940 2.303 4.256 1.00 91.62 90 ILE A N 1
ATOM 664 C CA . ILE A 1 90 ? -3.336 3.064 5.448 1.00 91.62 90 ILE A CA 1
ATOM 665 C C . ILE A 1 90 ? -4.214 2.228 6.385 1.00 91.62 90 ILE A C 1
ATOM 667 O O . ILE A 1 90 ? -4.027 2.306 7.596 1.00 91.62 90 ILE A O 1
ATOM 671 N N . TRP A 1 91 ? -5.149 1.445 5.842 1.00 92.69 91 TRP A N 1
ATOM 672 C CA . TRP A 1 91 ? -6.038 0.603 6.641 1.00 92.69 91 TRP A CA 1
ATOM 673 C C . TRP A 1 91 ? -5.347 -0.666 7.123 1.00 92.69 91 TRP A C 1
ATOM 675 O O . TRP A 1 91 ? -5.587 -1.069 8.257 1.00 92.69 91 TRP A O 1
ATOM 685 N N . LEU A 1 92 ? -4.435 -1.243 6.332 1.00 92.12 92 LEU A N 1
ATOM 686 C CA . LEU A 1 92 ? -3.628 -2.388 6.766 1.00 92.12 92 LEU A CA 1
ATOM 687 C C . LEU A 1 92 ? -2.919 -2.099 8.090 1.00 92.12 92 LEU A C 1
ATOM 689 O O . LEU A 1 92 ? -3.031 -2.893 9.011 1.00 92.12 92 LEU A O 1
ATOM 693 N N . ALA A 1 93 ? -2.302 -0.923 8.237 1.00 89.81 93 ALA A N 1
ATOM 694 C CA . ALA A 1 93 ? -1.628 -0.525 9.476 1.00 89.81 93 ALA A CA 1
ATOM 695 C C . ALA A 1 93 ? -2.560 -0.397 10.702 1.00 89.81 93 ALA A C 1
ATOM 697 O O . ALA A 1 93 ? -2.077 -0.308 11.828 1.00 89.81 93 ALA A O 1
ATOM 698 N N . THR A 1 94 ? -3.880 -0.356 10.502 1.00 90.44 94 THR A N 1
ATOM 699 C CA . THR A 1 94 ? -4.872 -0.284 11.588 1.00 90.44 94 THR A CA 1
ATOM 700 C C . THR A 1 94 ? -5.445 -1.646 11.976 1.00 90.44 94 THR A C 1
ATOM 702 O O . THR A 1 94 ? -6.129 -1.740 12.993 1.00 90.44 94 THR A O 1
ATOM 705 N N . GLN A 1 95 ? -5.176 -2.695 11.190 1.00 89.69 95 GLN A N 1
ATOM 706 C CA . GLN A 1 95 ? -5.709 -4.028 11.450 1.00 89.69 95 GLN A CA 1
ATOM 707 C C . GLN A 1 95 ? -4.945 -4.734 12.583 1.00 89.69 95 GLN A C 1
ATOM 709 O O . GLN A 1 95 ? -3.719 -4.605 12.694 1.00 89.69 95 GLN A O 1
ATOM 714 N N . PRO A 1 96 ? -5.628 -5.541 13.413 1.00 87.25 96 PRO A N 1
ATOM 715 C CA . PRO A 1 96 ? -4.960 -6.469 14.315 1.00 87.25 96 PRO A CA 1
ATOM 716 C C . PRO A 1 96 ? -4.079 -7.449 13.528 1.00 87.25 96 PRO A C 1
ATOM 718 O O . PRO A 1 96 ? -4.509 -7.996 12.513 1.00 87.25 96 PRO A O 1
ATOM 721 N N . LYS A 1 97 ? -2.859 -7.705 14.021 1.00 86.31 97 LYS A N 1
ATOM 722 C CA . LYS A 1 97 ? -1.878 -8.614 13.388 1.00 86.31 97 LYS A CA 1
ATOM 723 C C . LYS A 1 97 ? -1.521 -8.234 11.944 1.00 86.31 97 LYS A C 1
ATOM 725 O O . LYS A 1 97 ? -1.261 -9.114 11.131 1.00 86.31 97 LYS A O 1
ATOM 730 N N . HIS A 1 98 ? -1.500 -6.936 11.643 1.00 89.56 98 HIS A N 1
ATOM 731 C CA . HIS A 1 98 ? -1.197 -6.463 10.300 1.00 89.56 98 HIS A CA 1
ATOM 732 C C . HIS A 1 98 ? 0.151 -7.001 9.782 1.00 89.56 98 HIS A C 1
ATOM 734 O O . HIS A 1 98 ? 1.123 -7.097 10.542 1.00 89.56 98 HIS A O 1
ATOM 740 N N . PRO A 1 99 ? 0.251 -7.304 8.481 1.00 91.75 99 PRO A N 1
ATOM 741 C CA . PRO A 1 99 ? 1.499 -7.747 7.889 1.00 91.75 99 PRO A CA 1
ATOM 742 C C . PRO A 1 99 ? 2.521 -6.607 7.812 1.00 91.75 99 PRO A C 1
ATOM 744 O O . PRO A 1 99 ? 2.215 -5.429 8.049 1.00 91.75 99 PRO A O 1
ATOM 747 N N . ALA A 1 100 ? 3.756 -6.950 7.446 1.00 93.31 100 ALA A N 1
ATOM 748 C CA . ALA A 1 100 ? 4.731 -5.939 7.071 1.00 93.31 100 ALA A CA 1
ATOM 749 C C . ALA A 1 100 ? 4.268 -5.268 5.771 1.00 93.31 100 ALA A C 1
ATOM 751 O O . ALA A 1 100 ? 3.840 -5.935 4.836 1.00 93.31 100 ALA A O 1
ATOM 752 N N . ILE A 1 101 ? 4.364 -3.947 5.683 1.00 94.44 101 ILE A N 1
ATOM 753 C CA . ILE A 1 101 ? 3.946 -3.190 4.497 1.00 94.44 101 ILE A CA 1
ATOM 754 C C . ILE A 1 101 ? 5.152 -2.504 3.863 1.00 94.44 101 ILE A C 1
ATOM 756 O O . ILE A 1 101 ? 6.023 -1.982 4.564 1.00 94.44 101 ILE A O 1
ATOM 760 N N . VAL A 1 102 ? 5.207 -2.482 2.529 1.00 93.44 102 VAL A N 1
ATOM 761 C CA . VAL A 1 102 ? 6.284 -1.799 1.788 1.00 93.44 102 VAL A CA 1
ATOM 762 C C . VAL A 1 102 ? 6.321 -0.306 2.146 1.00 93.44 102 VAL A C 1
ATOM 764 O O . VAL A 1 102 ? 7.399 0.243 2.384 1.00 93.44 102 VAL A O 1
ATOM 767 N N . GLY A 1 103 ? 5.148 0.327 2.261 1.00 90.12 103 GLY A N 1
ATOM 768 C CA . GLY A 1 103 ? 4.956 1.707 2.715 1.00 90.12 103 GLY A CA 1
ATOM 769 C C . GLY A 1 103 ? 3.474 2.109 2.710 1.00 90.12 103 GLY A C 1
ATOM 770 O O . GLY A 1 103 ? 2.661 1.427 2.094 1.00 90.12 103 GLY A O 1
ATOM 771 N N . PHE A 1 104 ? 3.108 3.201 3.402 1.00 82.31 104 PHE A N 1
ATOM 772 C CA . PHE A 1 104 ? 1.703 3.655 3.483 1.00 82.31 104 PHE A CA 1
ATOM 773 C C . PHE A 1 104 ? 1.466 5.174 3.482 1.00 82.31 104 PHE A C 1
ATOM 775 O O . PHE A 1 104 ? 0.446 5.601 2.957 1.00 82.31 104 PHE A O 1
ATOM 782 N N . ARG A 1 105 ? 2.342 6.032 4.038 1.00 82.25 105 ARG A N 1
ATOM 783 C CA . ARG A 1 105 ? 2.244 7.502 3.841 1.00 82.25 105 ARG A CA 1
ATOM 784 C C . ARG A 1 105 ? 3.608 8.170 3.806 1.00 82.25 105 ARG A C 1
ATOM 786 O O . ARG A 1 105 ? 4.459 7.839 4.624 1.00 82.25 105 ARG A O 1
ATOM 793 N N . TYR A 1 106 ? 3.751 9.205 2.973 1.00 80.25 106 TYR A N 1
ATOM 794 C CA . TYR A 1 106 ? 4.961 10.039 2.825 1.00 80.25 106 TYR A CA 1
ATOM 795 C C . TYR A 1 106 ? 5.527 10.614 4.133 1.00 80.25 106 TYR A C 1
ATOM 797 O O . TYR A 1 106 ? 6.739 10.723 4.296 1.00 80.25 106 TYR A O 1
ATOM 805 N N . ARG A 1 107 ? 4.677 10.878 5.128 1.00 82.25 107 ARG A N 1
ATOM 806 C CA . ARG A 1 107 ? 5.131 11.351 6.446 1.00 82.25 107 ARG A CA 1
ATOM 807 C C . ARG A 1 107 ? 5.842 10.294 7.304 1.00 82.25 107 ARG A C 1
ATOM 809 O O . ARG A 1 107 ? 6.513 10.661 8.258 1.00 82.25 107 ARG A O 1
ATOM 816 N N . HIS A 1 108 ? 5.688 9.003 7.003 1.00 82.81 108 HIS A N 1
ATOM 817 C CA . HIS A 1 108 ? 6.260 7.907 7.802 1.00 82.81 108 HIS A CA 1
ATOM 818 C C . HIS A 1 108 ? 7.578 7.366 7.238 1.00 82.81 108 HIS A C 1
ATOM 820 O O . HIS A 1 108 ? 8.076 6.347 7.702 1.00 82.81 108 HIS A O 1
ATOM 826 N N . TRP A 1 109 ? 8.165 8.051 6.257 1.00 85.81 109 TRP A N 1
ATOM 827 C CA . TRP A 1 109 ? 9.415 7.615 5.638 1.00 85.81 109 TRP A CA 1
ATOM 828 C C . TRP A 1 109 ? 10.646 8.040 6.425 1.00 85.81 109 TRP A C 1
ATOM 830 O O . TRP A 1 109 ? 11.689 7.430 6.250 1.00 85.81 109 TRP A O 1
ATOM 840 N N . SER A 1 110 ? 10.544 9.036 7.310 1.00 86.81 110 SER A N 1
ATOM 841 C CA . SER A 1 110 ? 11.686 9.503 8.108 1.00 86.81 110 SER A CA 1
ATOM 842 C C . SER A 1 110 ? 12.316 8.389 8.971 1.00 86.81 110 SER A C 1
ATOM 844 O O . SER A 1 110 ? 13.534 8.233 8.902 1.00 86.81 110 SER A O 1
ATOM 846 N N . PRO A 1 111 ? 11.545 7.543 9.685 1.00 85.50 111 PRO A N 1
ATOM 847 C CA . PRO A 1 111 ? 12.115 6.381 10.372 1.00 85.50 111 PRO A CA 1
ATOM 848 C C . PRO A 1 111 ? 12.788 5.376 9.426 1.00 85.50 111 PRO A C 1
ATOM 850 O O . PRO A 1 111 ? 13.867 4.879 9.726 1.00 85.50 111 PRO A O 1
ATOM 853 N N . ILE A 1 112 ? 12.191 5.106 8.258 1.00 84.88 112 ILE A N 1
ATOM 854 C CA . ILE A 1 112 ? 12.765 4.193 7.251 1.00 84.88 112 ILE A CA 1
ATOM 855 C C . ILE A 1 112 ? 14.077 4.769 6.706 1.00 84.88 112 ILE A C 1
ATOM 857 O O . ILE A 1 112 ? 15.066 4.055 6.588 1.00 84.88 112 ILE A O 1
ATOM 861 N N . TYR A 1 113 ? 14.102 6.071 6.427 1.00 90.69 113 TYR A N 1
ATOM 862 C CA . TYR A 1 113 ? 15.280 6.797 5.970 1.00 90.69 113 TYR A CA 1
ATOM 863 C C . TYR A 1 113 ? 16.429 6.696 6.973 1.00 90.69 113 TYR A C 1
ATOM 865 O O . TYR A 1 113 ? 17.560 6.436 6.579 1.00 90.69 113 TYR A O 1
ATOM 873 N N . ALA A 1 114 ? 16.140 6.871 8.264 1.00 91.19 114 ALA A N 1
ATOM 874 C CA . ALA A 1 114 ? 17.153 6.811 9.312 1.00 91.19 114 ALA A CA 1
ATOM 875 C C . ALA A 1 114 ? 17.820 5.428 9.413 1.00 91.19 114 ALA A C 1
ATOM 877 O O . ALA A 1 114 ? 19.000 5.349 9.738 1.00 91.19 114 ALA A O 1
ATOM 878 N N . VAL A 1 115 ? 17.081 4.353 9.123 1.00 92.19 115 VAL A N 1
ATOM 879 C CA . VAL A 1 115 ? 17.576 2.971 9.239 1.00 92.19 115 VAL A CA 1
ATOM 880 C C . VAL A 1 115 ? 18.211 2.468 7.941 1.00 92.19 115 VAL A C 1
ATOM 882 O O . VAL A 1 115 ? 19.241 1.803 7.983 1.00 92.19 115 VAL A O 1
ATOM 885 N N . TYR A 1 116 ? 17.612 2.772 6.788 1.00 91.12 116 TYR A N 1
ATOM 886 C CA . TYR A 1 116 ? 17.972 2.157 5.505 1.00 91.12 116 TYR A CA 1
ATOM 887 C C . TYR A 1 116 ? 18.534 3.136 4.463 1.00 91.12 116 TYR A C 1
ATOM 889 O O . TYR A 1 116 ? 18.997 2.718 3.403 1.00 91.12 116 TYR A O 1
ATOM 897 N N . GLY A 1 117 ? 18.499 4.440 4.739 1.00 95.00 117 GLY A N 1
ATOM 898 C CA . GLY A 1 117 ? 19.012 5.478 3.850 1.00 95.00 117 GLY A CA 1
ATOM 899 C C . GLY A 1 117 ? 18.079 5.866 2.697 1.00 95.00 117 GLY A C 1
ATOM 900 O O . GLY A 1 117 ? 16.959 5.373 2.538 1.00 95.00 117 GLY A O 1
ATOM 901 N N . ALA A 1 118 ? 18.559 6.807 1.881 1.00 93.62 118 ALA A N 1
ATOM 902 C CA . ALA A 1 118 ? 17.774 7.462 0.833 1.00 93.62 118 ALA A CA 1
ATOM 903 C C . ALA A 1 118 ? 17.350 6.517 -0.304 1.00 93.62 118 ALA A C 1
ATOM 905 O O . ALA A 1 118 ? 16.219 6.599 -0.783 1.00 93.62 118 ALA A O 1
ATOM 906 N N . GLY A 1 119 ? 18.245 5.615 -0.724 1.00 94.56 119 GLY A N 1
ATOM 907 C CA . GLY A 1 119 ? 17.999 4.709 -1.850 1.00 94.56 119 GLY A CA 1
ATOM 908 C C . GLY A 1 119 ? 16.849 3.735 -1.586 1.00 94.56 119 GLY A C 1
ATOM 909 O O . GLY A 1 119 ? 15.971 3.572 -2.430 1.00 94.56 119 GLY A O 1
ATOM 910 N N . GLU A 1 120 ? 16.793 3.160 -0.382 1.00 94.31 120 GLU A N 1
ATOM 911 C CA . GLU A 1 120 ? 15.704 2.266 0.031 1.00 94.31 120 GLU A CA 1
ATOM 912 C C . GLU A 1 120 ? 14.350 2.988 0.031 1.00 94.31 120 GLU A C 1
ATOM 914 O O . GLU A 1 120 ? 13.349 2.474 -0.476 1.00 94.31 120 GLU A O 1
ATOM 919 N N . VAL A 1 121 ? 14.322 4.202 0.588 1.00 93.62 121 VAL A N 1
ATOM 920 C CA . VAL A 1 121 ? 13.127 5.051 0.616 1.00 93.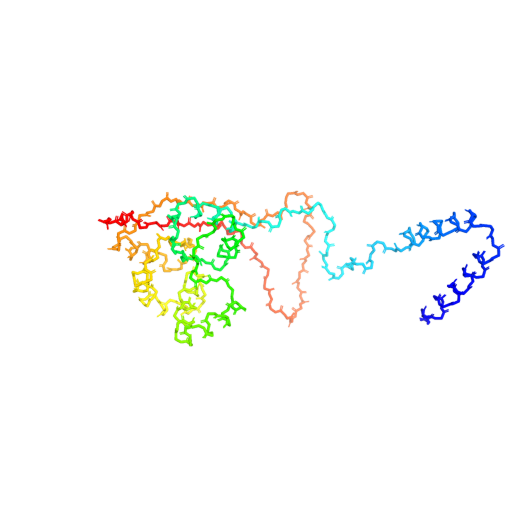62 121 VAL A CA 1
ATOM 921 C C . VAL A 1 121 ? 12.651 5.351 -0.800 1.00 93.62 121 VAL A C 1
ATOM 923 O O . VAL A 1 121 ? 11.458 5.242 -1.074 1.00 93.62 121 VAL A O 1
ATOM 926 N N . GLN A 1 122 ? 13.567 5.682 -1.711 1.00 94.19 122 GLN A N 1
ATOM 927 C CA . GLN A 1 122 ? 13.237 5.972 -3.102 1.00 94.19 122 GLN A CA 1
ATOM 928 C C . GLN A 1 122 ? 12.649 4.754 -3.823 1.00 94.19 122 GLN A C 1
ATOM 930 O O . GLN A 1 122 ? 11.641 4.894 -4.511 1.00 94.19 122 GLN A O 1
ATOM 935 N N . GLN A 1 123 ? 13.218 3.561 -3.632 1.00 95.38 123 GLN A N 1
ATOM 936 C CA . GLN A 1 123 ? 12.718 2.330 -4.255 1.00 95.38 123 GLN A CA 1
ATOM 937 C C . GLN A 1 123 ? 11.319 1.972 -3.763 1.00 95.38 123 GLN A C 1
ATOM 939 O O . GLN A 1 123 ? 10.392 1.827 -4.554 1.00 95.38 123 GLN A O 1
ATOM 944 N N . ARG A 1 124 ? 11.127 1.892 -2.445 1.00 95.31 124 ARG A N 1
ATOM 945 C CA . ARG A 1 124 ? 9.814 1.609 -1.854 1.00 95.31 124 ARG A CA 1
ATOM 946 C C . ARG A 1 124 ? 8.781 2.672 -2.243 1.00 95.31 124 ARG A C 1
ATOM 948 O O . ARG A 1 124 ? 7.611 2.346 -2.433 1.00 95.31 124 ARG A O 1
ATOM 955 N N . ARG A 1 125 ? 9.194 3.941 -2.353 1.00 94.19 125 ARG A N 1
ATOM 956 C CA . ARG A 1 125 ? 8.338 5.031 -2.833 1.00 94.19 125 ARG A CA 1
ATOM 957 C C . ARG A 1 125 ? 7.918 4.787 -4.276 1.00 94.19 125 ARG A C 1
ATOM 959 O O . ARG A 1 125 ? 6.726 4.835 -4.542 1.00 94.19 125 ARG A O 1
ATOM 966 N N . ALA A 1 126 ? 8.855 4.465 -5.162 1.00 95.31 126 ALA A N 1
ATOM 967 C CA . ALA A 1 126 ? 8.567 4.155 -6.559 1.00 95.31 126 ALA A CA 1
ATOM 968 C C . ALA A 1 126 ? 7.569 2.987 -6.693 1.00 95.31 126 ALA A C 1
ATOM 970 O O . ALA A 1 126 ? 6.607 3.086 -7.452 1.00 95.31 126 ALA A O 1
ATOM 971 N N . MET A 1 127 ? 7.726 1.934 -5.881 1.00 96.00 127 MET A N 1
ATOM 972 C CA . MET A 1 127 ? 6.772 0.816 -5.824 1.00 96.00 127 MET A CA 1
ATOM 973 C C . MET A 1 127 ? 5.375 1.268 -5.379 1.00 96.00 127 MET A C 1
ATOM 975 O O . MET A 1 127 ? 4.372 0.891 -5.985 1.00 96.00 127 MET A O 1
ATOM 979 N N . LEU A 1 128 ? 5.299 2.085 -4.320 1.00 94.44 128 LEU A N 1
ATOM 980 C CA . LEU A 1 128 ? 4.032 2.597 -3.798 1.00 94.44 128 LEU A CA 1
ATOM 981 C C . LEU A 1 128 ? 3.344 3.535 -4.800 1.00 94.44 128 LEU A C 1
ATOM 983 O O . LEU A 1 128 ? 2.126 3.466 -4.961 1.00 94.44 128 LEU A O 1
ATOM 987 N N . GLU A 1 129 ? 4.103 4.403 -5.467 1.00 93.19 129 GLU A N 1
ATOM 988 C CA . GLU A 1 129 ? 3.607 5.314 -6.501 1.00 93.19 129 GLU A CA 1
ATOM 989 C C . GLU A 1 129 ? 3.059 4.533 -7.698 1.00 93.19 129 GLU A C 1
ATOM 991 O O . GLU A 1 129 ? 1.962 4.842 -8.171 1.00 93.19 129 GLU A O 1
ATOM 996 N N . MET A 1 130 ? 3.768 3.482 -8.126 1.00 95.19 130 MET A N 1
ATOM 997 C CA . MET A 1 130 ? 3.341 2.641 -9.240 1.00 95.19 130 MET A CA 1
ATOM 998 C C . MET A 1 130 ? 2.057 1.879 -8.916 1.00 95.19 130 MET A C 1
ATOM 1000 O O . MET A 1 130 ? 1.093 1.961 -9.676 1.00 95.19 130 MET A O 1
ATOM 1004 N N . ILE A 1 131 ? 1.980 1.208 -7.764 1.00 94.19 131 ILE A N 1
ATOM 1005 C CA . ILE A 1 131 ? 0.774 0.448 -7.409 1.00 94.19 131 ILE A CA 1
ATOM 1006 C C . ILE A 1 131 ? -0.414 1.359 -7.056 1.00 94.19 131 ILE A C 1
ATOM 1008 O O . ILE A 1 131 ? -1.568 0.961 -7.186 1.00 94.19 131 ILE A O 1
ATOM 1012 N N . SER A 1 132 ? -0.152 2.603 -6.638 1.00 91.31 132 SER A N 1
ATOM 1013 C CA . SER A 1 132 ? -1.194 3.609 -6.389 1.00 91.31 132 SER A CA 1
ATOM 1014 C C . SER A 1 132 ? -1.674 4.318 -7.661 1.00 91.31 132 SER A C 1
ATOM 1016 O O . SER A 1 132 ? -2.592 5.130 -7.568 1.00 91.31 132 SER A O 1
ATOM 1018 N N . GLY A 1 133 ? -1.077 4.049 -8.828 1.00 91.12 133 GLY A N 1
ATOM 1019 C CA . GLY A 1 133 ? -1.494 4.650 -10.098 1.00 91.12 133 GLY A CA 1
ATOM 1020 C C . GLY A 1 133 ? -1.154 6.130 -10.237 1.00 91.12 133 GLY A C 1
ATOM 1021 O O . GLY A 1 133 ? -1.860 6.858 -10.933 1.00 91.12 133 GLY A O 1
ATOM 1022 N N . LEU A 1 134 ? -0.103 6.608 -9.564 1.00 89.62 134 LEU A N 1
ATOM 1023 C CA . LEU A 1 134 ? 0.309 8.003 -9.697 1.00 89.62 134 LEU A CA 1
ATOM 1024 C C . LEU A 1 134 ? 0.850 8.281 -11.106 1.00 89.62 134 LEU A C 1
ATOM 1026 O O . LEU A 1 134 ? 1.511 7.448 -11.729 1.00 89.62 134 LEU A O 1
ATOM 1030 N N . ARG A 1 135 ? 0.552 9.475 -11.629 1.00 84.56 135 ARG A N 1
ATOM 1031 C CA . ARG A 1 135 ? 0.944 9.873 -12.987 1.00 84.56 135 ARG A CA 1
ATOM 1032 C C . ARG A 1 135 ? 2.464 9.785 -13.155 1.00 84.56 135 ARG A C 1
ATOM 1034 O O . ARG A 1 135 ? 3.204 10.342 -12.353 1.00 84.56 135 ARG A O 1
ATOM 1041 N N . GLY A 1 136 ? 2.908 9.117 -14.221 1.00 88.06 136 GLY A N 1
ATOM 1042 C CA . GLY A 1 136 ? 4.328 8.915 -14.526 1.00 88.06 136 GLY A CA 1
ATOM 1043 C C . GLY A 1 136 ? 4.982 7.744 -13.786 1.00 88.06 136 GLY A C 1
ATOM 1044 O O . GLY A 1 136 ? 6.106 7.389 -14.117 1.00 88.06 136 GLY A O 1
ATOM 1045 N N . ALA A 1 137 ? 4.289 7.091 -12.848 1.00 91.31 137 ALA A N 1
ATOM 1046 C CA . ALA A 1 137 ? 4.858 5.980 -12.087 1.00 91.31 137 ALA A CA 1
ATOM 1047 C C . ALA A 1 137 ? 5.042 4.687 -12.906 1.00 91.31 137 ALA A C 1
ATOM 1049 O O . ALA A 1 137 ? 5.732 3.775 -12.457 1.00 91.31 137 ALA A O 1
ATOM 1050 N N . GLU A 1 138 ? 4.491 4.617 -14.123 1.00 92.50 138 GLU A N 1
ATOM 1051 C CA . GLU A 1 138 ? 4.710 3.507 -15.063 1.00 92.50 138 GLU A CA 1
ATOM 1052 C C . GLU A 1 138 ? 6.196 3.288 -15.379 1.00 92.50 138 GLU A C 1
ATOM 1054 O O . GLU A 1 138 ? 6.635 2.152 -15.545 1.00 92.50 138 GLU A O 1
ATOM 1059 N N . GLN A 1 139 ? 7.003 4.355 -15.370 1.00 95.38 139 GLN A N 1
ATOM 1060 C CA . GLN A 1 139 ? 8.454 4.263 -15.575 1.00 95.38 139 GLN A CA 1
ATOM 1061 C C . GLN A 1 139 ? 9.160 3.397 -14.513 1.00 95.38 139 GLN A C 1
ATOM 1063 O O . GLN A 1 139 ? 10.299 2.981 -14.702 1.00 95.38 139 GLN A O 1
ATOM 1068 N N . HIS A 1 140 ? 8.500 3.132 -13.382 1.00 95.06 140 HIS A N 1
ATOM 1069 C CA . HIS A 1 140 ? 9.007 2.299 -12.295 1.00 95.06 140 HIS A CA 1
ATOM 1070 C C . HIS A 1 140 ? 8.500 0.854 -12.360 1.00 95.06 140 HIS A C 1
ATOM 1072 O O . HIS A 1 140 ? 8.695 0.110 -11.397 1.00 95.06 140 HIS A O 1
ATOM 1078 N N . PHE A 1 141 ? 7.840 0.448 -13.450 1.00 96.00 141 PHE A N 1
ATOM 1079 C CA . PHE A 1 141 ? 7.273 -0.892 -13.590 1.00 96.00 141 PHE A CA 1
ATOM 1080 C C . PHE A 1 141 ? 8.331 -1.983 -13.407 1.00 96.00 141 PHE A C 1
ATOM 1082 O O . PHE A 1 141 ? 8.186 -2.809 -12.509 1.00 96.00 141 PHE A O 1
ATOM 1089 N N . ASP A 1 142 ? 9.402 -1.948 -14.206 1.00 96.00 142 ASP A N 1
ATOM 1090 C CA . ASP A 1 142 ? 10.419 -3.008 -14.208 1.00 96.00 142 ASP A CA 1
ATOM 1091 C C . ASP A 1 142 ? 11.129 -3.082 -12.849 1.00 96.00 142 ASP A C 1
ATOM 1093 O O . ASP A 1 142 ? 11.196 -4.147 -12.240 1.00 96.00 142 ASP A O 1
ATOM 1097 N N . LEU A 1 143 ? 11.496 -1.921 -12.289 1.00 95.62 143 LEU A N 1
ATOM 1098 C CA . LEU A 1 143 ? 12.032 -1.827 -10.929 1.00 95.62 143 LEU A CA 1
ATOM 1099 C C . LEU A 1 143 ? 11.084 -2.449 -9.897 1.00 95.62 143 LEU A C 1
ATOM 1101 O O . LEU A 1 143 ? 11.510 -3.241 -9.067 1.00 95.62 143 LEU A O 1
ATOM 1105 N N . THR A 1 144 ? 9.796 -2.113 -9.929 1.00 95.75 144 THR A N 1
ATOM 1106 C CA . THR A 1 144 ? 8.842 -2.637 -8.941 1.00 95.75 144 THR A CA 1
ATOM 1107 C C . THR A 1 144 ? 8.728 -4.148 -9.035 1.00 95.75 144 THR A C 1
ATOM 1109 O O . THR A 1 144 ? 8.679 -4.818 -8.008 1.00 95.75 144 THR A O 1
ATOM 1112 N N . VAL A 1 145 ? 8.702 -4.671 -10.256 1.00 95.44 145 VAL A N 1
ATOM 1113 C CA . VAL A 1 145 ? 8.593 -6.095 -10.548 1.00 95.44 145 VAL A CA 1
ATOM 1114 C C . VAL A 1 145 ? 9.829 -6.870 -10.066 1.00 95.44 145 VAL A C 1
ATOM 1116 O O . VAL A 1 145 ? 9.671 -7.944 -9.482 1.00 95.44 145 VAL A O 1
ATOM 1119 N N . ASP A 1 146 ? 11.032 -6.318 -10.217 1.00 95.69 146 ASP A N 1
ATOM 1120 C CA . ASP A 1 146 ? 12.269 -6.905 -9.677 1.00 95.69 146 ASP A CA 1
ATOM 1121 C C . ASP A 1 146 ? 12.289 -6.889 -8.139 1.00 95.69 146 ASP A C 1
ATOM 1123 O O . ASP A 1 146 ? 12.695 -7.849 -7.474 1.00 95.69 146 ASP A O 1
ATOM 1127 N N . GLU A 1 147 ? 11.778 -5.813 -7.542 1.00 95.81 147 GLU A N 1
ATOM 1128 C CA . GLU A 1 147 ? 11.690 -5.658 -6.091 1.00 95.81 147 GLU A CA 1
ATOM 1129 C C . GLU A 1 147 ? 10.697 -6.628 -5.434 1.00 95.81 147 GLU A C 1
ATOM 1131 O O . GLU A 1 147 ? 10.881 -6.965 -4.260 1.00 95.81 147 GLU A O 1
ATOM 1136 N N . LEU A 1 148 ? 9.677 -7.110 -6.159 1.00 93.62 148 LEU A N 1
ATOM 1137 C CA . LEU A 1 148 ? 8.718 -8.098 -5.642 1.00 93.62 148 LEU A CA 1
ATOM 1138 C C . LEU A 1 148 ? 9.417 -9.357 -5.133 1.00 93.62 148 LEU A C 1
ATOM 1140 O O . LEU A 1 148 ? 9.114 -9.849 -4.043 1.00 93.62 148 LEU A O 1
ATOM 1144 N N . GLU A 1 149 ? 10.366 -9.869 -5.911 1.00 89.88 149 GLU A N 1
ATOM 1145 C CA . GLU A 1 149 ? 11.113 -11.064 -5.550 1.00 89.88 149 GLU A CA 1
ATOM 1146 C C . GLU A 1 149 ? 12.189 -10.756 -4.514 1.00 89.88 149 GLU A C 1
ATOM 1148 O O . GLU A 1 149 ? 12.261 -11.434 -3.485 1.00 89.88 149 GLU A O 1
ATOM 1153 N N . ARG A 1 150 ? 12.969 -9.690 -4.735 1.00 94.12 150 ARG A N 1
ATOM 1154 C CA . ARG A 1 150 ? 14.071 -9.307 -3.844 1.00 94.12 150 ARG A CA 1
ATOM 1155 C C . ARG A 1 150 ? 13.602 -9.085 -2.406 1.00 94.12 150 ARG A C 1
ATOM 1157 O O . ARG A 1 150 ? 14.291 -9.464 -1.462 1.00 94.12 150 ARG A O 1
ATOM 1164 N N . ARG A 1 151 ? 12.421 -8.487 -2.233 1.00 93.44 151 ARG A N 1
ATOM 1165 C CA . ARG A 1 151 ? 11.818 -8.191 -0.923 1.00 93.44 151 ARG A CA 1
ATOM 1166 C C . ARG A 1 151 ? 10.942 -9.317 -0.385 1.00 93.44 151 ARG A C 1
ATOM 1168 O O . ARG A 1 151 ? 10.410 -9.170 0.712 1.00 93.44 151 ARG A O 1
ATOM 1175 N N . LYS A 1 152 ? 10.793 -10.418 -1.132 1.00 92.94 152 LYS A N 1
ATOM 1176 C CA . LYS A 1 152 ? 9.908 -11.544 -0.799 1.00 92.94 152 LYS A CA 1
ATOM 1177 C C . LYS A 1 152 ? 8.493 -11.067 -0.457 1.00 92.94 152 LYS A C 1
ATOM 1179 O O . LYS A 1 152 ? 7.935 -11.430 0.577 1.00 92.94 152 LYS A O 1
ATOM 1184 N N . ILE A 1 153 ? 7.932 -10.210 -1.310 1.00 94.75 153 ILE A N 1
ATOM 1185 C CA . ILE A 1 153 ? 6.564 -9.721 -1.127 1.00 94.75 153 ILE A CA 1
ATOM 1186 C C . ILE A 1 153 ? 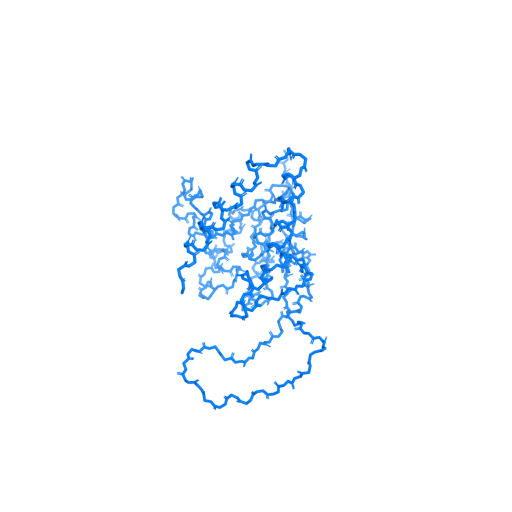5.617 -10.916 -1.267 1.00 94.75 153 ILE A C 1
ATOM 1188 O O . ILE A 1 153 ? 5.692 -11.680 -2.221 1.00 94.75 153 ILE A O 1
ATOM 1192 N N . ALA A 1 154 ? 4.780 -11.123 -0.258 1.00 93.06 154 ALA A N 1
ATOM 1193 C CA . ALA A 1 154 ? 3.868 -12.255 -0.188 1.00 93.06 154 ALA A CA 1
ATOM 1194 C C . ALA A 1 154 ? 2.551 -11.944 -0.901 1.00 93.06 154 ALA A C 1
ATOM 1196 O O . ALA A 1 154 ? 2.014 -12.803 -1.597 1.00 93.06 154 ALA A O 1
ATOM 1197 N N . VAL A 1 155 ? 2.052 -10.712 -0.742 1.00 96.00 155 VAL A N 1
ATOM 1198 C CA . VAL A 1 155 ? 0.775 -10.273 -1.314 1.00 96.00 155 VAL A CA 1
ATOM 1199 C C . VA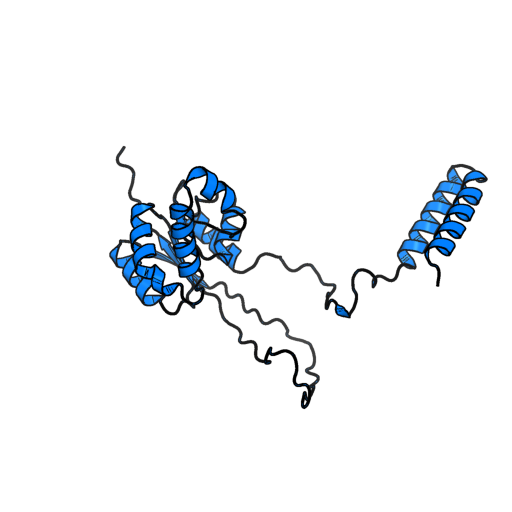L A 1 155 ? 0.924 -8.936 -2.033 1.00 96.00 155 VAL A C 1
ATOM 1201 O O . VAL A 1 155 ? 1.543 -7.998 -1.521 1.00 96.00 155 VAL A O 1
ATOM 1204 N N . VAL A 1 156 ? 0.321 -8.842 -3.218 1.00 96.31 156 VAL A N 1
ATOM 1205 C CA . VAL A 1 156 ? 0.250 -7.618 -4.025 1.00 96.31 156 VAL A CA 1
ATOM 1206 C C . VAL A 1 156 ? -1.210 -7.283 -4.309 1.00 96.31 156 VAL A C 1
ATOM 1208 O O . VAL A 1 156 ? -1.976 -8.126 -4.776 1.00 96.31 156 VAL A O 1
ATOM 1211 N N . VAL A 1 157 ? -1.596 -6.037 -4.039 1.00 95.88 157 VAL A N 1
ATOM 1212 C CA . VAL A 1 157 ? -2.941 -5.516 -4.314 1.00 95.88 157 VAL A CA 1
ATOM 1213 C C . VAL A 1 157 ? -2.889 -4.627 -5.546 1.00 95.88 157 VAL A C 1
ATOM 1215 O O . VAL A 1 157 ? -2.229 -3.592 -5.523 1.00 95.88 157 VAL A O 1
ATOM 1218 N N . VAL A 1 158 ? -3.609 -4.992 -6.605 1.00 94.69 158 VAL A N 1
ATOM 1219 C CA . VAL A 1 158 ? -3.610 -4.259 -7.880 1.00 94.69 158 VAL A CA 1
ATOM 1220 C C . VAL A 1 158 ? -4.988 -3.616 -8.101 1.00 94.69 158 VAL A C 1
ATOM 1222 O O . VAL A 1 158 ? -5.969 -4.346 -8.263 1.00 94.69 158 VAL A O 1
ATOM 1225 N N . PRO A 1 159 ? -5.107 -2.273 -8.110 1.00 91.81 159 PRO A N 1
ATOM 1226 C CA . PRO A 1 159 ? -6.345 -1.600 -8.496 1.00 91.81 159 PRO A CA 1
ATOM 1227 C C . PRO A 1 159 ? -6.730 -1.919 -9.943 1.00 91.81 159 PRO A C 1
ATOM 1229 O O . PRO A 1 159 ? -5.890 -1.861 -10.842 1.00 91.81 159 PRO A O 1
ATOM 1232 N N . HIS A 1 160 ? -8.016 -2.161 -10.197 1.00 89.38 160 HIS A N 1
ATOM 1233 C CA . HIS A 1 160 ? -8.512 -2.441 -11.552 1.00 89.38 160 HIS A CA 1
ATOM 1234 C C . HIS A 1 160 ? -8.389 -1.257 -12.514 1.00 89.38 160 HIS A C 1
ATOM 1236 O O . HIS A 1 160 ? -8.359 -1.449 -13.723 1.00 89.38 160 HIS A O 1
ATOM 1242 N N . GLN A 1 161 ? -8.314 -0.040 -11.978 1.00 87.62 161 GLN A N 1
ATOM 1243 C CA . GLN A 1 161 ? -8.271 1.205 -12.750 1.00 87.62 161 GLN A CA 1
ATOM 1244 C C . GLN A 1 161 ? -6.863 1.556 -13.259 1.00 87.62 161 GLN A C 1
ATOM 1246 O O . GLN A 1 161 ? -6.691 2.584 -13.912 1.00 87.62 161 GLN A O 1
ATOM 1251 N N . LEU A 1 162 ? -5.841 0.747 -12.947 1.00 89.00 162 LEU A N 1
ATOM 1252 C CA . LEU A 1 162 ? -4.483 1.006 -13.419 1.00 89.00 162 LEU A CA 1
ATOM 1253 C C . LEU A 1 162 ? -4.379 0.789 -14.940 1.00 89.00 162 LEU A C 1
ATOM 1255 O O . LEU A 1 162 ? -4.701 -0.303 -15.407 1.00 89.00 162 LEU A O 1
ATOM 1259 N N . PRO A 1 163 ? -3.840 1.751 -15.715 1.00 90.50 163 PRO A N 1
ATOM 1260 C CA . PRO A 1 163 ? -3.657 1.582 -17.161 1.00 90.50 163 PRO A CA 1
ATOM 1261 C C . PRO A 1 163 ? -2.756 0.395 -17.530 1.00 90.50 163 PRO A C 1
ATOM 1263 O O . PRO A 1 163 ? -2.938 -0.236 -18.564 1.00 90.50 163 PRO A O 1
ATOM 1266 N N . TRP A 1 164 ? -1.792 0.068 -16.665 1.00 92.88 164 TRP A N 1
ATOM 1267 C CA . TRP A 1 164 ? -0.839 -1.036 -16.828 1.00 92.88 164 TRP A CA 1
ATOM 1268 C C . TRP A 1 164 ? -1.227 -2.294 -16.036 1.00 92.88 164 TRP A C 1
ATOM 1270 O O . TRP A 1 164 ? -0.369 -3.134 -15.746 1.00 92.88 164 TRP A O 1
ATOM 1280 N N . ARG A 1 165 ? -2.504 -2.437 -15.659 1.00 92.94 165 ARG A N 1
ATOM 1281 C CA . ARG A 1 165 ? -3.006 -3.580 -14.883 1.00 92.94 165 ARG A CA 1
ATOM 1282 C C . ARG A 1 165 ? -2.651 -4.911 -15.539 1.00 92.94 165 ARG A C 1
ATOM 1284 O O . ARG A 1 165 ? -2.023 -5.742 -14.894 1.00 92.94 165 ARG A O 1
ATOM 1291 N N . ASP A 1 166 ? -3.004 -5.101 -16.807 1.00 93.50 166 ASP A N 1
ATOM 1292 C CA . ASP A 1 166 ? -2.824 -6.390 -17.490 1.00 93.50 166 ASP A CA 1
ATOM 1293 C C . ASP A 1 166 ? -1.344 -6.781 -17.578 1.00 93.50 166 ASP A C 1
ATOM 1295 O O . ASP A 1 166 ? -0.976 -7.940 -17.377 1.00 93.50 166 ASP A O 1
ATOM 1299 N N . ARG A 1 167 ? -0.470 -5.786 -17.796 1.00 96.00 167 ARG A N 1
ATOM 1300 C CA . ARG A 1 167 ? 0.988 -5.965 -17.769 1.00 96.00 167 ARG A CA 1
ATOM 1301 C C . ARG A 1 167 ? 1.459 -6.418 -16.382 1.00 96.00 167 ARG A C 1
ATOM 1303 O O . ARG A 1 167 ? 2.272 -7.335 -16.294 1.00 96.00 167 ARG A O 1
ATOM 1310 N N . MET A 1 168 ? 0.941 -5.810 -15.311 1.00 94.25 168 MET A N 1
ATOM 1311 C CA . MET A 1 168 ? 1.248 -6.195 -13.928 1.00 94.25 168 MET A CA 1
ATOM 1312 C C . MET A 1 168 ? 0.742 -7.604 -13.601 1.00 94.25 168 MET A C 1
ATOM 1314 O O . MET A 1 168 ? 1.504 -8.419 -13.092 1.00 94.25 168 MET A O 1
ATOM 1318 N N . GLU A 1 169 ? -0.511 -7.925 -13.927 1.00 93.25 169 GLU A N 1
ATOM 1319 C CA . GLU A 1 169 ? -1.084 -9.254 -13.681 1.00 93.25 169 GLU A CA 1
ATOM 1320 C C . GLU A 1 169 ? -0.303 -10.349 -14.416 1.00 93.25 169 GLU A C 1
ATOM 1322 O O . GLU A 1 169 ? -0.014 -11.397 -13.836 1.00 93.25 169 GLU A O 1
ATOM 1327 N N . LYS A 1 170 ? 0.107 -10.098 -15.665 1.00 95.25 170 LYS A N 1
ATOM 1328 C CA . LYS A 1 170 ? 0.983 -11.006 -16.411 1.00 95.25 170 LYS A CA 1
ATOM 1329 C C . LYS A 1 170 ? 2.328 -11.204 -15.699 1.00 95.25 170 LYS A C 1
ATOM 1331 O O . LYS A 1 170 ? 2.714 -12.346 -15.461 1.00 95.25 170 LYS A O 1
ATOM 1336 N N . ALA A 1 171 ? 2.999 -10.120 -15.301 1.00 94.44 171 ALA A N 1
ATOM 1337 C CA . ALA A 1 171 ? 4.294 -10.182 -14.617 1.00 94.44 171 ALA A CA 1
ATOM 1338 C C . ALA A 1 171 ? 4.229 -10.893 -13.250 1.00 94.44 171 ALA A C 1
ATOM 1340 O O . ALA A 1 171 ? 5.185 -11.569 -12.858 1.00 94.44 171 ALA A O 1
ATOM 1341 N N . LEU A 1 172 ? 3.107 -10.756 -12.535 1.00 93.62 172 LEU A N 1
ATOM 1342 C CA . LEU A 1 172 ? 2.820 -11.468 -11.288 1.00 93.62 172 LEU A CA 1
ATOM 1343 C C . LEU A 1 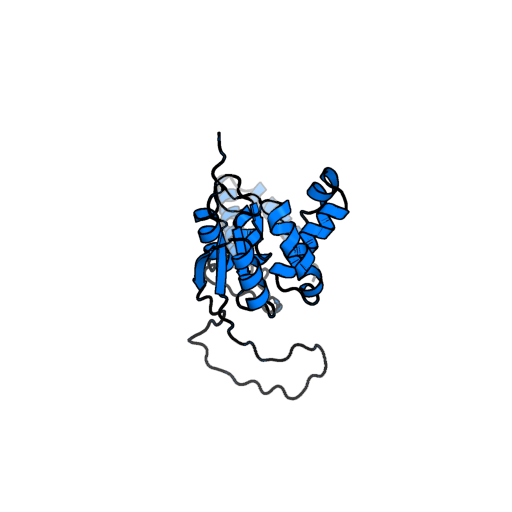172 ? 2.649 -12.972 -11.537 1.00 93.62 172 LEU A C 1
ATOM 1345 O O . LEU A 1 172 ? 3.300 -13.775 -10.867 1.00 93.62 172 LEU A O 1
ATOM 1349 N N . ARG A 1 173 ? 1.842 -13.366 -12.532 1.00 93.44 173 ARG A N 1
ATOM 1350 C CA . ARG A 1 173 ? 1.651 -14.780 -12.906 1.00 93.44 173 ARG A CA 1
ATOM 1351 C C . ARG A 1 173 ? 2.960 -15.450 -13.317 1.00 93.44 173 ARG A C 1
ATOM 1353 O O . ARG A 1 173 ? 3.236 -16.558 -12.870 1.00 93.44 173 ARG A O 1
ATOM 1360 N N . GLU A 1 174 ? 3.782 -14.773 -14.116 1.00 94.38 174 GLU A N 1
ATOM 1361 C CA . GLU A 1 174 ? 5.106 -15.265 -14.535 1.00 94.38 174 GLU A CA 1
ATOM 1362 C C . GLU A 1 174 ? 6.049 -15.509 -13.344 1.00 94.38 174 GLU A C 1
ATOM 1364 O O . GLU A 1 174 ? 6.907 -16.384 -13.403 1.00 94.38 174 GLU A O 1
ATOM 1369 N N . ARG A 1 175 ? 5.855 -14.788 -12.232 1.00 89.94 175 ARG A N 1
ATOM 1370 C CA . ARG A 1 175 ? 6.595 -14.960 -10.967 1.00 89.94 175 ARG A CA 1
ATOM 1371 C C . ARG A 1 175 ? 5.924 -15.930 -9.993 1.00 89.94 175 ARG A C 1
ATOM 1373 O O . ARG A 1 175 ? 6.321 -16.025 -8.831 1.00 89.94 175 ARG A O 1
ATOM 1380 N N . GLY A 1 176 ? 4.908 -16.649 -10.461 1.00 91.62 176 GLY A N 1
ATOM 1381 C CA . GLY A 1 176 ? 4.199 -17.672 -9.706 1.00 91.62 176 GLY A CA 1
ATOM 1382 C C . GLY A 1 176 ? 3.121 -17.140 -8.768 1.00 91.62 176 GLY A C 1
ATOM 1383 O O . GLY A 1 176 ? 2.589 -17.932 -8.001 1.00 91.62 176 GLY A O 1
ATOM 1384 N N . TYR A 1 177 ? 2.773 -15.851 -8.804 1.00 92.19 177 TYR A N 1
ATOM 1385 C CA . TYR A 1 177 ? 1.648 -15.345 -8.015 1.00 92.19 177 TYR A CA 1
ATOM 1386 C C . TYR A 1 177 ? 0.316 -15.848 -8.579 1.00 92.19 177 TYR A C 1
ATOM 1388 O O . TYR A 1 177 ? 0.128 -15.961 -9.793 1.00 92.19 177 TYR A O 1
ATOM 1396 N N . GLN A 1 178 ? -0.635 -16.093 -7.685 1.00 90.31 178 GLN A N 1
ATOM 1397 C CA . GLN A 1 178 ? -1.981 -16.549 -8.004 1.00 90.31 178 GLN A CA 1
ATOM 1398 C C . GLN A 1 178 ? -3.004 -15.510 -7.557 1.00 90.31 178 GLN A C 1
ATOM 1400 O O . GLN A 1 178 ? -2.860 -14.893 -6.502 1.00 90.31 178 GLN A O 1
ATOM 1405 N N . LEU A 1 179 ? -4.039 -15.312 -8.374 1.00 90.25 179 LEU A N 1
ATOM 1406 C CA . LEU A 1 179 ? -5.172 -14.474 -8.005 1.00 90.25 179 LEU A CA 1
ATOM 1407 C C . LEU A 1 179 ? -5.974 -15.209 -6.931 1.00 90.25 179 LEU A C 1
ATOM 1409 O O . LEU A 1 179 ? -6.510 -16.283 -7.195 1.00 90.25 179 LEU A O 1
ATOM 1413 N N . VAL A 1 180 ? -6.057 -14.629 -5.738 1.00 83.94 180 VAL A N 1
ATOM 1414 C CA . VAL A 1 180 ? -6.765 -15.231 -4.600 1.00 83.94 180 VAL A CA 1
ATOM 1415 C C . VAL A 1 180 ? -8.192 -14.723 -4.516 1.00 83.94 180 VAL A C 1
ATOM 1417 O O . VAL A 1 180 ? -9.117 -15.484 -4.244 1.00 83.94 180 VAL A O 1
ATOM 1420 N N . ARG A 1 181 ? -8.377 -13.418 -4.722 1.00 81.06 181 ARG A N 1
ATOM 1421 C CA . ARG A 1 181 ? -9.673 -12.773 -4.546 1.00 81.06 181 ARG A CA 1
ATOM 1422 C C . ARG A 1 181 ? -9.783 -11.557 -5.443 1.00 81.06 181 ARG A C 1
ATOM 1424 O O . ARG A 1 181 ? -8.878 -10.724 -5.479 1.00 81.06 181 ARG A O 1
ATOM 1431 N N . ASP A 1 182 ? -10.918 -11.458 -6.118 1.00 80.75 182 ASP A N 1
ATOM 1432 C CA . ASP A 1 182 ? -11.361 -10.217 -6.731 1.00 80.75 182 ASP A CA 1
ATOM 1433 C C . ASP A 1 182 ? -12.307 -9.524 -5.747 1.00 80.75 182 ASP A C 1
ATOM 1435 O O . ASP A 1 182 ? -13.340 -10.080 -5.361 1.00 80.75 182 ASP A O 1
ATOM 1439 N N . VAL A 1 183 ? -11.896 -8.365 -5.238 1.00 77.56 183 VAL A N 1
ATOM 1440 C CA . VAL A 1 183 ? -12.671 -7.598 -4.264 1.00 77.56 183 VAL A CA 1
ATOM 1441 C C . VAL A 1 183 ? -13.311 -6.440 -4.990 1.00 77.56 183 VAL A C 1
ATOM 1443 O O . VAL A 1 183 ? -12.713 -5.380 -5.191 1.00 77.56 183 VAL A O 1
ATOM 1446 N N . ASP A 1 184 ? -14.567 -6.652 -5.345 1.00 74.38 184 ASP A N 1
ATOM 1447 C CA . ASP A 1 184 ? -15.430 -5.576 -5.765 1.00 74.38 184 ASP A CA 1
ATOM 1448 C C . ASP A 1 184 ? -15.973 -4.873 -4.532 1.00 74.38 184 ASP A C 1
ATOM 1450 O O . ASP A 1 184 ? -16.767 -5.434 -3.775 1.00 74.38 184 ASP A O 1
ATOM 1454 N N . THR A 1 185 ? -15.506 -3.655 -4.284 1.00 62.38 185 THR A N 1
ATOM 1455 C CA . THR A 1 185 ? -15.915 -2.962 -3.064 1.00 62.38 185 THR A CA 1
ATOM 1456 C C . THR A 1 185 ? -17.340 -2.430 -3.158 1.00 62.38 185 THR A C 1
ATOM 1458 O O . THR A 1 185 ? -17.870 -1.996 -2.141 1.00 62.38 185 THR A O 1
ATOM 1461 N N . GLY A 1 186 ? -17.970 -2.447 -4.345 1.00 52.84 186 GLY A N 1
ATOM 1462 C CA . GLY A 1 186 ? -19.334 -1.949 -4.547 1.00 52.84 186 GLY A CA 1
ATOM 1463 C C . GLY A 1 186 ? -19.542 -0.509 -4.071 1.00 52.84 186 GLY A C 1
ATOM 1464 O O . GLY A 1 186 ? -20.683 -0.069 -3.966 1.00 52.84 186 GLY A O 1
ATOM 1465 N N . VAL A 1 187 ? -18.459 0.217 -3.755 1.00 49.47 187 VAL A N 1
ATOM 1466 C CA . VAL A 1 187 ? -18.517 1.575 -3.227 1.00 49.47 187 VAL A CA 1
ATOM 1467 C C . VAL A 1 187 ? -18.819 2.490 -4.396 1.00 49.47 187 VAL A C 1
ATOM 1469 O O . VAL A 1 187 ? -17.934 3.044 -5.048 1.00 49.47 187 VAL A O 1
ATOM 1472 N N . ASP A 1 188 ? -20.108 2.595 -4.671 1.00 43.66 188 ASP A N 1
ATOM 1473 C CA . ASP A 1 188 ? -20.689 3.663 -5.443 1.00 43.66 188 ASP A CA 1
ATOM 1474 C C . ASP A 1 188 ? -20.588 4.942 -4.598 1.00 43.66 188 ASP A C 1
ATOM 1476 O O . ASP A 1 188 ? -21.229 5.076 -3.557 1.00 43.66 188 ASP A O 1
ATOM 1480 N N . GLN A 1 189 ? -19.723 5.877 -4.996 1.00 45.66 189 GLN A N 1
ATOM 1481 C CA . GLN A 1 189 ? -19.634 7.179 -4.326 1.00 45.66 189 GLN A CA 1
ATOM 1482 C C . GLN A 1 189 ? -20.838 8.091 -4.635 1.00 45.66 189 GLN A C 1
ATOM 1484 O O . GLN A 1 189 ? -20.843 9.242 -4.194 1.00 45.66 189 GLN A O 1
ATOM 1489 N N . THR A 1 190 ? -21.875 7.625 -5.347 1.00 39.22 190 THR A N 1
ATOM 1490 C CA . THR A 1 190 ? -23.139 8.366 -5.434 1.00 39.22 190 THR A CA 1
ATOM 1491 C C . THR A 1 190 ? -24.105 8.047 -4.295 1.00 39.22 190 THR A C 1
ATOM 1493 O O . THR A 1 190 ? -24.817 7.051 -4.278 1.00 39.22 190 THR A O 1
ATOM 1496 N N . TYR A 1 191 ? -24.218 9.004 -3.376 1.00 31.52 191 TYR A N 1
ATOM 1497 C CA . TYR A 1 191 ? -25.443 9.267 -2.621 1.00 31.52 191 TYR A CA 1
ATOM 1498 C C . TYR A 1 191 ? -26.087 10.517 -3.256 1.00 31.52 191 TYR A C 1
ATOM 1500 O O . TYR A 1 191 ? -25.414 11.535 -3.408 1.00 31.52 191 TYR A O 1
ATOM 1508 N N . ARG A 1 192 ? -27.334 10.498 -3.750 1.00 30.28 192 ARG A N 1
ATOM 1509 C CA . ARG A 1 192 ? -28.585 10.570 -2.966 1.00 30.28 192 ARG A CA 1
ATOM 1510 C C . ARG A 1 192 ? -29.806 10.119 -3.792 1.00 30.28 192 ARG A C 1
ATOM 1512 O O . ARG A 1 192 ? -30.026 10.693 -4.857 1.00 30.28 192 ARG A O 1
ATOM 1519 N N . PRO A 1 193 ? -30.719 9.296 -3.249 1.00 35.06 193 PRO A N 1
ATOM 1520 C CA . PRO A 1 193 ? -32.127 9.345 -3.618 1.00 35.06 193 PRO A CA 1
ATOM 1521 C C . PRO A 1 193 ? -32.878 10.280 -2.650 1.00 35.06 193 PRO A C 1
ATOM 1523 O O . PRO A 1 193 ? -32.896 10.037 -1.445 1.00 35.06 193 PRO A O 1
ATOM 1526 N N . GLY A 1 194 ? -33.486 11.360 -3.166 1.00 33.69 194 GLY A N 1
ATOM 1527 C CA . GLY A 1 194 ? -34.524 12.112 -2.435 1.00 33.69 194 GLY A CA 1
ATOM 1528 C C . GLY A 1 194 ? -34.447 13.645 -2.380 1.00 33.69 194 GLY A C 1
ATOM 1529 O O . GLY A 1 194 ? -35.269 14.238 -1.690 1.00 33.69 194 GLY A O 1
ATOM 1530 N N . VAL A 1 195 ? -33.526 14.325 -3.075 1.00 34.06 195 VAL A N 1
ATOM 1531 C CA . VAL A 1 195 ? -33.528 15.807 -3.125 1.00 34.06 195 VAL A CA 1
ATOM 1532 C C . VAL A 1 195 ? -33.993 16.282 -4.503 1.00 34.06 195 VAL A C 1
ATOM 1534 O O . VAL A 1 195 ? -33.411 15.846 -5.497 1.00 34.06 195 VAL A O 1
ATOM 1537 N N . PRO A 1 196 ? -35.014 17.155 -4.602 1.00 32.34 196 PRO A N 1
ATOM 1538 C CA . PRO A 1 196 ? -35.446 17.693 -5.884 1.00 32.34 196 PRO A CA 1
ATOM 1539 C C . PRO A 1 196 ? -34.323 18.526 -6.514 1.00 32.34 196 PRO A C 1
ATOM 1541 O O . PRO A 1 196 ? -33.754 19.420 -5.886 1.00 32.34 196 PRO A O 1
ATOM 1544 N N . LEU A 1 197 ? -34.009 18.209 -7.771 1.00 29.98 197 LEU A N 1
ATOM 1545 C CA . LEU A 1 197 ? -33.079 18.947 -8.620 1.00 29.98 197 LEU A CA 1
ATOM 1546 C C . LEU A 1 197 ? -33.628 20.359 -8.871 1.00 29.98 197 LEU A C 1
ATOM 1548 O O . LEU A 1 197 ? -34.485 20.558 -9.731 1.00 29.98 197 LEU A O 1
ATOM 1552 N N . ILE A 1 198 ? -33.114 21.355 -8.150 1.00 31.00 198 ILE A N 1
ATOM 1553 C CA . ILE A 1 198 ? -33.184 22.743 -8.612 1.00 31.00 198 ILE A CA 1
ATOM 1554 C C . ILE A 1 198 ? -32.048 22.915 -9.619 1.00 31.00 198 ILE A C 1
ATOM 1556 O O . ILE A 1 198 ? -30.871 22.933 -9.259 1.00 31.00 198 ILE A O 1
ATOM 1560 N N . LYS A 1 199 ? -32.417 22.992 -10.900 1.00 26.02 199 LYS A N 1
ATOM 1561 C CA . LYS A 1 199 ? -31.527 23.372 -12.001 1.00 26.02 199 LYS A CA 1
ATOM 1562 C C . LYS A 1 199 ? -31.015 24.792 -11.733 1.00 26.02 199 LYS A C 1
ATOM 1564 O O . LYS A 1 199 ? -31.804 25.731 -11.760 1.00 26.02 199 LYS A O 1
ATOM 1569 N N . PHE A 1 200 ? -29.717 24.943 -11.489 1.00 28.34 200 PHE A N 1
ATOM 1570 C CA . PHE A 1 200 ? -29.047 26.238 -11.586 1.00 28.34 200 PHE A CA 1
ATOM 1571 C C . PHE A 1 200 ? -28.323 26.313 -12.926 1.00 28.34 200 PHE A C 1
ATOM 1573 O O . PHE A 1 200 ? -27.457 25.488 -13.214 1.00 28.34 200 PHE A O 1
ATOM 1580 N N . ASP A 1 201 ? -28.719 27.292 -13.732 1.00 30.84 201 ASP A N 1
ATOM 1581 C CA . ASP A 1 201 ? -28.081 27.637 -14.996 1.00 30.84 201 ASP A CA 1
ATOM 1582 C C . ASP A 1 201 ? -26.857 28.515 -14.693 1.00 30.84 201 ASP A C 1
ATOM 1584 O O . ASP A 1 201 ? -26.993 29.633 -14.195 1.00 30.84 201 ASP A O 1
ATOM 1588 N N . TRP A 1 202 ? -25.653 27.979 -14.901 1.00 29.64 202 TRP A N 1
ATOM 1589 C CA . TRP A 1 202 ? -24.385 28.667 -14.634 1.00 29.64 202 TRP A CA 1
ATOM 1590 C C . TRP A 1 202 ? -23.746 29.127 -15.945 1.00 29.64 202 TRP A C 1
ATOM 1592 O O . TRP A 1 202 ? -22.702 28.633 -16.366 1.00 29.64 202 TRP A O 1
ATOM 1602 N N . ALA A 1 203 ? -24.367 30.116 -16.582 1.00 30.92 203 ALA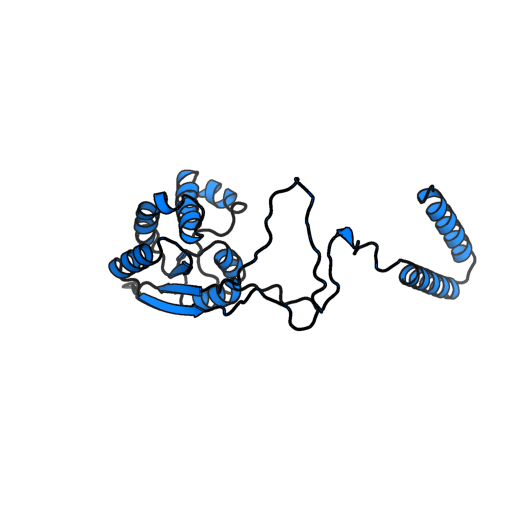 A N 1
ATOM 1603 C CA . ALA A 1 203 ? -23.703 30.960 -17.563 1.00 30.92 203 ALA A CA 1
ATOM 1604 C C . ALA A 1 203 ? -23.197 32.225 -16.849 1.00 30.92 203 ALA A C 1
ATOM 1606 O O . ALA A 1 203 ? -23.977 33.142 -16.618 1.00 30.92 203 ALA A O 1
ATOM 1607 N N . ALA A 1 204 ? -21.903 32.223 -16.491 1.00 38.31 204 ALA A N 1
ATOM 1608 C CA . ALA A 1 204 ? -21.025 33.360 -16.145 1.00 38.31 204 ALA A CA 1
ATOM 1609 C C . ALA A 1 204 ? -20.293 33.209 -14.795 1.00 38.31 204 ALA A C 1
ATOM 1611 O O . ALA A 1 204 ? -20.742 33.707 -13.769 1.00 38.31 204 ALA A O 1
ATOM 1612 N N . SER A 1 205 ? -19.101 32.599 -14.814 1.00 27.75 205 SER A N 1
ATOM 1613 C CA . SER A 1 205 ? -17.968 33.056 -13.990 1.00 27.75 205 SER A CA 1
ATOM 1614 C C . SER A 1 205 ? -16.647 32.437 -14.488 1.00 27.75 205 SER A C 1
ATOM 1616 O O . SER A 1 205 ? -16.551 31.211 -14.541 1.00 27.75 205 SER A O 1
ATOM 1618 N N . PRO A 1 206 ? -15.625 33.230 -14.873 1.00 38.34 206 PRO A N 1
ATOM 1619 C CA . PRO A 1 206 ? -14.377 32.729 -15.456 1.00 38.34 206 PRO A CA 1
ATOM 1620 C C . PRO A 1 206 ? -13.212 32.650 -14.446 1.00 38.34 206 PRO A C 1
ATOM 1622 O O . PRO A 1 206 ? -12.102 33.084 -14.749 1.00 38.34 206 PRO A O 1
ATOM 1625 N N . ALA A 1 207 ? -13.416 32.106 -13.242 1.00 36.97 207 ALA A N 1
ATOM 1626 C CA . ALA A 1 207 ? -12.319 31.923 -12.286 1.00 36.97 207 ALA A CA 1
ATOM 1627 C C . ALA A 1 207 ? -12.503 30.671 -11.414 1.00 36.97 207 ALA A C 1
ATOM 1629 O O . ALA A 1 207 ? -13.563 30.467 -10.836 1.00 36.97 207 ALA A O 1
ATOM 1630 N N . ALA A 1 208 ? -11.422 29.892 -11.289 1.00 36.06 208 ALA A N 1
ATOM 1631 C CA . ALA A 1 208 ? -11.285 28.592 -10.615 1.00 36.06 208 ALA A CA 1
ATOM 1632 C C . ALA A 1 208 ? -11.810 27.378 -11.414 1.00 36.06 208 ALA A C 1
ATOM 1634 O O . ALA A 1 208 ? -12.977 27.001 -11.371 1.00 36.06 208 ALA A O 1
ATOM 1635 N N . GLY A 1 209 ? -10.890 26.739 -12.143 1.00 37.38 209 GLY A N 1
ATOM 1636 C CA . GLY A 1 209 ? -11.144 25.548 -12.947 1.00 37.38 209 GLY A CA 1
ATOM 1637 C C . GLY A 1 209 ? -11.339 24.275 -12.122 1.00 37.38 209 GLY A C 1
ATOM 1638 O O . GLY A 1 209 ? -10.382 23.548 -11.867 1.00 37.38 209 GLY A O 1
ATOM 1639 N N . ILE A 1 210 ? -12.592 23.961 -11.802 1.00 31.92 210 ILE A N 1
ATOM 1640 C CA . ILE A 1 210 ? -13.064 22.582 -11.617 1.00 31.92 210 ILE A CA 1
ATOM 1641 C C . ILE A 1 210 ? -14.364 22.447 -12.429 1.00 31.92 210 ILE A C 1
ATOM 1643 O O . ILE A 1 210 ? -15.340 23.116 -12.091 1.00 31.92 210 ILE A O 1
ATOM 1647 N N . PRO A 1 211 ? -14.411 21.646 -13.512 1.00 30.19 211 PRO A N 1
ATOM 1648 C CA . PRO A 1 211 ? -15.638 21.462 -14.281 1.00 30.19 211 PRO A CA 1
ATOM 1649 C C . PRO A 1 211 ? -16.606 20.477 -13.589 1.00 30.19 211 PRO A C 1
ATOM 1651 O O . PRO A 1 211 ? -16.159 19.585 -12.862 1.00 30.19 211 PRO A O 1
ATOM 1654 N N . PRO A 1 212 ? -17.928 20.603 -13.819 1.00 32.41 212 PRO A N 1
ATOM 1655 C CA . PRO A 1 212 ? -18.942 19.709 -13.272 1.00 32.41 212 PRO A CA 1
ATOM 1656 C C . PRO A 1 212 ? -19.039 18.419 -14.101 1.00 32.41 212 PRO A C 1
ATOM 1658 O O . PRO A 1 212 ? -19.093 18.460 -15.328 1.00 32.41 212 PRO A O 1
ATOM 1661 N N . GLY A 1 213 ? -19.089 17.272 -13.420 1.00 27.61 213 GLY A N 1
ATOM 1662 C CA . GLY A 1 213 ? -19.214 15.955 -14.050 1.00 27.61 213 GLY A CA 1
ATOM 1663 C C . GLY A 1 213 ? -18.494 14.881 -13.245 1.00 27.61 213 GLY A C 1
ATOM 1664 O O . GLY A 1 213 ? -17.430 14.414 -13.640 1.00 27.61 213 GLY A O 1
ATOM 1665 N N . TYR A 1 214 ? -19.044 14.498 -12.094 1.00 25.42 214 TYR A N 1
ATOM 1666 C CA . TYR A 1 214 ? -18.502 13.368 -11.343 1.00 25.42 214 TYR A CA 1
ATOM 1667 C C . TYR A 1 214 ? -19.095 12.072 -11.897 1.00 25.42 214 TYR A C 1
ATOM 1669 O O . TYR A 1 214 ? -20.307 11.876 -11.878 1.00 25.42 214 TYR A O 1
ATOM 1677 N N . SER A 1 215 ? -18.225 11.210 -12.420 1.00 25.39 215 SER A N 1
ATOM 1678 C CA . SER A 1 215 ? -18.568 9.835 -12.778 1.00 25.39 215 SER A CA 1
ATOM 1679 C C . SER A 1 215 ? -18.493 8.962 -11.528 1.00 25.39 215 SER A C 1
ATOM 1681 O O . SER A 1 215 ? -17.527 9.045 -10.770 1.00 25.39 215 SER A O 1
ATOM 1683 N N . VAL A 1 216 ? -19.499 8.112 -11.333 1.00 27.33 216 VAL A N 1
ATOM 1684 C CA . VAL A 1 216 ? -19.433 6.966 -10.422 1.00 27.33 216 VAL A CA 1
ATOM 1685 C C . VAL A 1 216 ? -18.370 6.019 -10.950 1.00 27.33 216 VAL A C 1
ATOM 1687 O O . VAL A 1 216 ? -18.493 5.527 -12.071 1.00 27.33 216 VAL A O 1
ATOM 1690 N N . VAL A 1 217 ? -17.330 5.750 -10.165 1.00 33.22 217 VAL A N 1
ATOM 1691 C CA . VAL A 1 217 ? -16.340 4.736 -10.530 1.00 33.22 217 VAL A CA 1
ATOM 1692 C C . VAL A 1 217 ? -16.351 3.641 -9.477 1.00 33.22 217 VAL A C 1
ATOM 1694 O O . VAL A 1 217 ? -15.947 3.852 -8.336 1.00 33.22 217 VAL A O 1
ATOM 1697 N N . ARG A 1 218 ? -16.809 2.455 -9.883 1.00 41.22 218 ARG A N 1
ATOM 1698 C CA . ARG A 1 218 ? -16.703 1.218 -9.107 1.00 41.22 218 ARG A CA 1
ATOM 1699 C C . ARG A 1 218 ? -15.217 0.929 -8.861 1.00 41.22 218 ARG A C 1
ATOM 1701 O O . ARG A 1 218 ? -14.439 0.795 -9.809 1.00 41.22 218 ARG A O 1
ATOM 1708 N N . LEU A 1 219 ? -14.801 0.900 -7.595 1.00 47.94 219 LEU A N 1
ATOM 1709 C CA . LEU A 1 219 ? -13.424 0.588 -7.199 1.00 47.94 219 LEU A CA 1
ATOM 1710 C C . LEU A 1 219 ? -13.296 -0.920 -6.937 1.00 47.94 219 LEU A C 1
ATOM 1712 O O . LEU A 1 219 ? -13.802 -1.428 -5.936 1.00 47.94 219 LEU A O 1
ATOM 1716 N N . GLY A 1 220 ? -12.622 -1.625 -7.843 1.00 65.00 220 GLY A N 1
ATOM 1717 C CA . GLY A 1 220 ? -12.262 -3.039 -7.699 1.00 65.00 220 GLY A CA 1
ATOM 1718 C C . GLY A 1 220 ? -10.759 -3.231 -7.472 1.00 65.00 220 GLY A C 1
ATOM 1719 O O . GLY A 1 220 ? -9.944 -2.427 -7.947 1.00 65.00 220 GLY A O 1
ATOM 1720 N N . TYR A 1 221 ? -10.393 -4.290 -6.747 1.00 83.06 221 TYR A N 1
ATOM 1721 C CA . TYR A 1 221 ? -9.006 -4.695 -6.512 1.00 83.06 221 TYR A CA 1
ATOM 1722 C C . TYR A 1 221 ? -8.815 -6.192 -6.747 1.00 83.06 221 TYR A C 1
ATOM 1724 O O . TYR A 1 221 ? -9.555 -7.009 -6.205 1.00 83.06 221 TYR A O 1
ATOM 1732 N N . SER A 1 222 ? -7.740 -6.547 -7.448 1.00 81.94 222 SER A N 1
ATOM 1733 C CA . SER A 1 222 ? -7.253 -7.925 -7.534 1.00 81.94 222 SER A CA 1
ATOM 1734 C C . SER A 1 222 ? -6.214 -8.176 -6.437 1.00 81.94 222 SER A C 1
ATOM 1736 O O . SER A 1 222 ? -5.222 -7.443 -6.348 1.00 81.94 222 SER A O 1
ATOM 1738 N N . ILE A 1 223 ? -6.414 -9.211 -5.618 1.00 82.50 223 ILE A N 1
ATOM 1739 C CA . ILE A 1 223 ? -5.469 -9.636 -4.576 1.00 82.50 223 ILE A CA 1
ATOM 1740 C C . ILE A 1 223 ? -4.692 -10.857 -5.065 1.00 82.50 223 ILE A C 1
ATOM 1742 O O . ILE A 1 223 ? -5.278 -11.908 -5.336 1.00 82.50 223 ILE A O 1
ATOM 1746 N N . TRP A 1 224 ? -3.370 -10.723 -5.137 1.00 90.31 224 TRP A N 1
ATOM 1747 C CA . TRP A 1 224 ? -2.458 -11.766 -5.602 1.00 90.31 224 TRP A CA 1
ATOM 1748 C C . TRP A 1 224 ? -1.581 -12.261 -4.460 1.00 90.31 224 TRP A C 1
ATOM 1750 O O . TRP A 1 224 ? -0.962 -11.434 -3.792 1.00 90.31 224 TRP A O 1
ATOM 1760 N N . SER A 1 225 ? -1.472 -13.576 -4.266 1.00 84.56 225 SER A N 1
ATOM 1761 C CA . SER A 1 225 ? -0.540 -14.174 -3.303 1.00 84.56 225 SER A CA 1
ATOM 1762 C C . SER A 1 225 ? 0.488 -15.063 -3.992 1.00 84.56 225 SER A C 1
ATOM 1764 O O . SER A 1 225 ? 0.220 -15.674 -5.029 1.00 84.56 225 SER A O 1
ATOM 1766 N N . 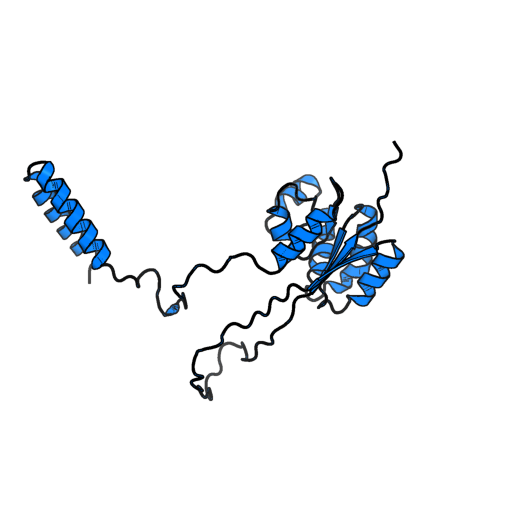ARG A 1 226 ? 1.691 -15.134 -3.423 1.00 85.44 226 ARG A N 1
ATOM 1767 C CA . ARG A 1 226 ? 2.673 -16.151 -3.805 1.00 85.44 226 ARG A CA 1
ATOM 1768 C C . ARG A 1 226 ? 2.291 -17.479 -3.122 1.00 85.44 226 ARG A C 1
ATOM 1770 O O . ARG A 1 226 ? 1.960 -17.445 -1.938 1.00 85.44 226 ARG A O 1
ATOM 1777 N N . PRO A 1 227 ? 2.338 -18.632 -3.818 1.00 80.50 227 PRO A N 1
ATOM 1778 C CA . PRO A 1 227 ? 2.167 -19.938 -3.195 1.00 80.50 227 PRO A CA 1
ATOM 1779 C C . PRO A 1 227 ? 3.154 -20.077 -2.039 1.00 80.50 227 PRO A C 1
ATOM 1781 O O . PRO A 1 227 ? 4.301 -19.644 -2.174 1.00 80.50 227 PRO A O 1
ATOM 1784 N N . ASP A 1 228 ? 2.701 -20.662 -0.930 1.00 66.50 228 ASP A N 1
ATOM 1785 C CA . ASP A 1 228 ? 3.490 -20.816 0.291 1.00 66.50 228 ASP A CA 1
ATOM 1786 C C . ASP A 1 228 ? 4.851 -21.449 -0.036 1.00 66.50 228 ASP A C 1
ATOM 1788 O O . ASP A 1 228 ? 4.972 -22.656 -0.268 1.00 66.50 228 ASP A O 1
ATOM 1792 N N . SER A 1 229 ? 5.909 -20.633 -0.052 1.00 51.03 229 SER A N 1
ATOM 1793 C CA . SER A 1 229 ? 7.278 -21.131 -0.026 1.00 51.03 229 SER A CA 1
ATOM 1794 C C . SER A 1 229 ? 7.532 -21.577 1.406 1.00 51.03 229 SER A C 1
ATOM 1796 O O . SER A 1 229 ? 8.115 -20.839 2.201 1.00 51.03 229 SER A O 1
ATOM 1798 N N . SER A 1 230 ? 6.980 -22.737 1.759 1.00 46.41 230 SER A N 1
ATOM 1799 C CA . SER A 1 230 ? 7.169 -23.364 3.063 1.00 46.41 230 SER A CA 1
ATOM 1800 C C . SER A 1 230 ? 8.648 -23.251 3.447 1.00 46.41 230 SER A C 1
ATOM 1802 O O . SER A 1 230 ? 9.499 -23.612 2.628 1.00 46.41 230 SER A O 1
ATOM 1804 N N . PRO A 1 231 ? 8.999 -22.747 4.642 1.00 43.44 231 PRO A N 1
ATOM 1805 C CA . PRO A 1 231 ? 10.370 -22.846 5.096 1.00 43.44 231 PRO A CA 1
ATOM 1806 C C . PRO A 1 231 ? 10.665 -24.337 5.255 1.00 43.44 231 PRO A C 1
ATOM 1808 O O . PRO A 1 231 ? 10.114 -24.992 6.141 1.00 43.44 231 PRO A O 1
ATOM 1811 N N . THR A 1 232 ? 11.505 -24.889 4.381 1.00 42.41 232 THR A N 1
ATOM 1812 C CA . THR A 1 232 ? 12.253 -26.103 4.703 1.00 42.41 232 THR A CA 1
ATOM 1813 C C . THR A 1 232 ? 12.960 -25.824 6.025 1.00 42.41 232 THR A C 1
ATOM 1815 O O . THR A 1 232 ? 13.848 -24.971 6.073 1.00 42.41 232 THR A O 1
ATOM 1818 N N . ARG A 1 233 ? 12.450 -26.441 7.097 1.00 42.66 233 ARG A N 1
ATOM 1819 C CA . ARG A 1 233 ? 13.107 -26.487 8.403 1.00 42.66 233 ARG A CA 1
ATOM 1820 C C . ARG A 1 233 ? 14.443 -27.201 8.291 1.00 42.66 233 ARG A C 1
ATOM 1822 O O . ARG A 1 233 ? 14.511 -28.165 7.496 1.00 42.66 233 ARG A O 1
#

Secondary structure (DSSP, 8-state):
--HHHHHHHHHHHHHHHHHTS-HHHHHHHHHHHHHHHHHHS-TTSS--GGGT----SPP----THHHHHHHHHHHSPTT-EEE--HHHHHHHTTSTTPPEES---GGGHHHHHHHHHHHHHHHHHHHHHHHTT-TTGGGGHHHHHHHHHHTTEEEEEEETT-TTHHHHHHHHHHTT-EEEEEEE--------SS------------SS---S-PPP---EEEEEE--------